Protein AF-A0ABD3STA7-F1 (afdb_monomer)

Secondary structure (DSSP, 8-state):
---------------SSTTSTT-SSHHHHHHHH-TTSHHHHHHTTSSS-TT------TTHHHHHHHTS-HHHHHHHHHHHHHHHHHHHHHHHHHHHHHHHHHHHHHHHT-HHHHHHHHHHHHHHHHHHHHHHHHHHHHHHHHHHHTTSTTHHHHHHHHHHHHHHHHHHHHHHHHHHHHHHHHHHHTT-HHHHHHHHHHHHHHHHHHHHHHHHHHHHH-HHHHHHS-HHHHHHH-HHHHH-HHHHHHHHHHHHHHHHHHHHHHHHHHHHHHH------HHHHHHHHHHHHTT-TT---HHHHHHHHHTT--SGGGGTT--HHHHTTTS-HHHHHHHHHHHHHHHHHHHHHH--

Mean predicted aligned error: 12.95 Å

Structure (mmCIF, N/CA/C/O backbone):
data_AF-A0ABD3STA7-F1
#
_entry.id   AF-A0ABD3STA7-F1
#
loop_
_atom_site.group_PDB
_atom_site.id
_atom_site.type_symbol
_atom_site.label_atom_id
_atom_site.label_alt_id
_atom_site.label_comp_id
_atom_site.label_asym_id
_atom_site.label_entity_id
_atom_site.label_seq_id
_atom_site.pdbx_PDB_ins_code
_atom_site.Cartn_x
_atom_site.Cartn_y
_atom_site.Cartn_z
_atom_site.occupancy
_atom_site.B_iso_or_equiv
_atom_site.auth_seq_id
_atom_site.auth_comp_id
_atom_site.auth_asym_id
_atom_site.auth_atom_id
_atom_site.pdbx_PDB_model_num
ATOM 1 N N . MET A 1 1 ? 12.337 10.110 84.941 1.00 44.19 1 MET A N 1
ATOM 2 C CA . MET A 1 1 ? 12.292 10.470 83.507 1.00 44.19 1 MET A CA 1
ATOM 3 C C . MET A 1 1 ? 10.833 10.481 83.072 1.00 44.19 1 MET A C 1
ATOM 5 O O . MET A 1 1 ? 10.141 9.534 83.431 1.00 44.19 1 MET A O 1
ATOM 9 N N . PRO A 1 2 ? 10.337 11.558 82.440 1.00 45.75 2 PRO A N 1
ATOM 10 C CA . PRO A 1 2 ? 8.908 11.799 82.289 1.00 45.75 2 PRO A CA 1
ATOM 11 C C . PRO A 1 2 ? 8.342 11.297 80.955 1.00 45.75 2 PRO A C 1
ATOM 13 O O . PRO A 1 2 ? 9.050 11.161 79.959 1.00 45.75 2 PRO A O 1
ATOM 16 N N . ALA A 1 3 ? 7.035 11.041 80.985 1.00 48.19 3 ALA A N 1
ATOM 17 C CA . ALA A 1 3 ? 6.189 10.603 79.887 1.00 48.19 3 ALA A CA 1
ATOM 18 C C . ALA A 1 3 ? 6.112 11.621 78.738 1.00 48.19 3 ALA A C 1
ATOM 20 O O . ALA A 1 3 ? 6.031 12.827 78.970 1.00 48.19 3 ALA A O 1
ATOM 21 N N . THR A 1 4 ? 6.027 11.123 77.503 1.00 49.38 4 THR A N 1
ATOM 22 C CA . THR A 1 4 ? 5.550 11.896 76.351 1.00 49.38 4 THR A CA 1
ATOM 23 C C . THR A 1 4 ? 4.489 11.120 75.578 1.00 49.38 4 THR A C 1
ATOM 25 O O . THR A 1 4 ? 4.701 10.044 75.030 1.00 49.38 4 THR A O 1
ATOM 28 N N . SER A 1 5 ? 3.311 11.727 75.605 1.00 46.78 5 SER A N 1
ATOM 29 C CA . SER A 1 5 ? 2.143 11.524 74.763 1.00 46.78 5 SER A CA 1
ATOM 30 C C . SER A 1 5 ? 2.442 11.896 73.305 1.00 46.78 5 SER A C 1
ATOM 32 O O . SER A 1 5 ? 3.135 12.882 73.072 1.00 46.78 5 SER A O 1
ATOM 34 N N . THR A 1 6 ? 1.887 11.169 72.327 1.00 39.91 6 THR A N 1
ATOM 35 C CA . THR A 1 6 ? 0.899 11.678 71.343 1.00 39.91 6 THR A CA 1
ATOM 36 C C . THR A 1 6 ? 0.886 10.917 70.004 1.00 39.91 6 THR A C 1
ATOM 38 O O . THR A 1 6 ? 1.912 10.668 69.385 1.00 39.91 6 THR A O 1
ATOM 41 N N . ARG A 1 7 ? -0.355 10.738 69.519 1.00 36.78 7 ARG A N 1
ATOM 42 C CA . ARG A 1 7 ? -0.842 10.846 68.125 1.00 36.78 7 ARG A CA 1
ATOM 43 C C . ARG A 1 7 ? -0.779 9.648 67.165 1.00 36.78 7 ARG A C 1
ATOM 45 O O . ARG A 1 7 ? 0.154 9.457 66.397 1.00 36.78 7 ARG A O 1
ATOM 52 N N . ASN A 1 8 ? -1.960 9.029 67.063 1.00 44.41 8 ASN A N 1
ATOM 53 C CA . ASN A 1 8 ? -2.632 8.663 65.812 1.00 44.41 8 ASN A CA 1
ATOM 54 C C . ASN A 1 8 ? -2.387 9.669 64.671 1.00 44.41 8 ASN A C 1
ATOM 56 O O . ASN A 1 8 ? -2.711 10.851 64.819 1.00 44.41 8 ASN A O 1
ATOM 60 N N . VAL A 1 9 ? -1.960 9.172 63.505 1.00 45.47 9 VAL A N 1
ATOM 61 C CA . VAL A 1 9 ? -2.162 9.833 62.206 1.00 45.47 9 VAL A CA 1
ATOM 62 C C . VAL A 1 9 ? -2.623 8.809 61.166 1.00 45.47 9 VAL A C 1
ATOM 64 O O . VAL A 1 9 ? -1.884 7.931 60.739 1.00 45.47 9 VAL A O 1
ATOM 67 N N . HIS A 1 10 ? -3.892 8.978 60.803 1.00 38.34 10 HIS A N 1
ATOM 68 C CA . HIS A 1 10 ? -4.556 8.726 59.528 1.00 38.34 10 HIS A CA 1
ATOM 69 C C . HIS A 1 10 ? -3.823 7.992 58.392 1.00 38.34 10 HIS A C 1
ATOM 71 O O . HIS A 1 10 ? -2.895 8.511 57.774 1.00 38.34 10 HIS A O 1
ATOM 77 N N . HIS A 1 11 ? -4.456 6.883 57.988 1.00 48.72 11 HIS A N 1
ATOM 78 C CA . HIS A 1 11 ? -4.884 6.574 56.617 1.00 48.72 11 HIS A CA 1
ATOM 79 C C . HIS A 1 11 ? -4.496 7.609 55.548 1.00 48.72 11 HIS A C 1
ATOM 81 O O . HIS A 1 11 ? -5.155 8.641 55.404 1.00 48.72 11 HIS A O 1
ATOM 87 N N . LYS A 1 12 ? -3.526 7.264 54.698 1.00 43.84 12 LYS A N 1
ATOM 88 C CA . LYS A 1 12 ? -3.412 7.825 53.350 1.00 43.84 12 LYS A CA 1
ATOM 89 C C . LYS A 1 12 ? -2.939 6.766 52.359 1.00 43.84 12 LYS A C 1
ATOM 91 O O . LYS A 1 12 ? -1.993 6.036 52.616 1.00 43.84 12 LYS A O 1
ATOM 96 N N . ASN A 1 13 ? -3.584 6.812 51.196 1.00 41.59 13 ASN A N 1
ATOM 97 C CA . ASN A 1 13 ? -3.149 6.292 49.900 1.00 41.59 13 ASN A CA 1
ATOM 98 C C . ASN A 1 13 ? -3.335 4.798 49.609 1.00 41.59 13 ASN A C 1
ATOM 100 O O . ASN A 1 13 ? -2.384 4.039 49.498 1.00 41.59 13 ASN A O 1
ATOM 104 N N . CYS A 1 14 ? -4.577 4.443 49.276 1.00 38.72 14 CYS A N 1
ATOM 105 C CA . CYS A 1 14 ? -4.885 3.429 48.263 1.00 38.72 14 CYS A CA 1
ATOM 106 C C . CYS A 1 14 ? -5.915 4.015 47.276 1.00 38.72 14 CYS A C 1
ATOM 108 O O . CYS A 1 14 ? -7.092 3.681 47.295 1.00 38.72 14 CYS A O 1
ATOM 110 N N . ARG A 1 15 ? -5.486 4.977 46.450 1.00 41.12 15 ARG A N 1
ATOM 111 C CA . ARG A 1 15 ? -6.209 5.428 45.245 1.00 41.12 15 ARG A CA 1
ATOM 112 C C . ARG A 1 15 ? -5.189 5.568 44.126 1.00 41.12 15 ARG A C 1
ATOM 114 O O . ARG A 1 15 ? -4.662 6.652 43.902 1.00 41.12 15 ARG A O 1
ATOM 121 N N . GLY A 1 16 ? -4.853 4.460 43.478 1.00 41.97 16 GLY A N 1
ATOM 122 C CA . GLY A 1 16 ? -3.823 4.475 42.439 1.00 41.97 16 GLY A CA 1
ATOM 123 C C . GLY A 1 16 ? -3.860 3.335 41.433 1.00 41.97 16 GLY A C 1
ATOM 124 O O . GLY A 1 16 ? -2.920 3.237 40.658 1.00 41.97 16 GLY A O 1
ATOM 125 N N . VAL A 1 17 ? -4.892 2.480 41.419 1.00 41.94 17 VAL A N 1
ATOM 126 C CA . VAL A 1 17 ? -4.868 1.275 40.564 1.00 41.94 17 VAL A CA 1
ATOM 127 C C . VAL A 1 17 ? -6.073 1.152 39.614 1.00 41.94 17 VAL A C 1
ATOM 129 O O . VAL A 1 17 ? -5.946 0.542 38.557 1.00 41.94 17 VAL A O 1
ATOM 132 N N . ASP A 1 18 ? -7.187 1.854 39.849 1.00 39.25 18 ASP A N 1
ATOM 133 C CA . ASP A 1 18 ? -8.417 1.606 39.066 1.00 39.25 18 ASP A CA 1
ATOM 134 C C . ASP A 1 18 ? -8.600 2.457 37.794 1.00 39.25 18 ASP A C 1
ATOM 136 O O . ASP A 1 18 ? -9.604 2.324 37.099 1.00 39.25 18 ASP A O 1
ATOM 140 N N . ARG A 1 19 ? -7.638 3.315 37.419 1.00 40.09 19 ARG A N 1
ATOM 141 C CA . ARG A 1 19 ? -7.759 4.173 36.214 1.00 40.09 19 ARG A CA 1
ATOM 142 C C . ARG A 1 19 ? -7.202 3.584 34.915 1.00 40.09 19 ARG A C 1
ATOM 144 O O . ARG A 1 19 ? -7.248 4.256 33.892 1.00 40.09 19 ARG A O 1
ATOM 151 N N . VAL A 1 20 ? -6.697 2.352 34.911 1.00 38.91 20 VAL A N 1
ATOM 152 C CA . VAL A 1 20 ? -5.968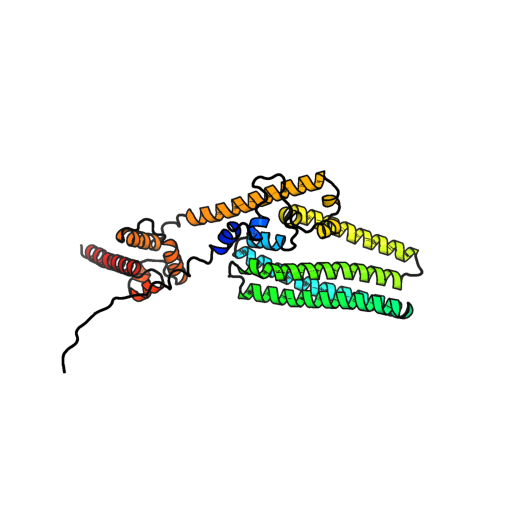 1.826 33.736 1.00 38.91 20 VAL A CA 1
ATOM 153 C C . VAL A 1 20 ? -6.860 1.028 32.767 1.00 38.91 20 VAL A C 1
ATOM 155 O O . VAL A 1 20 ? -6.500 0.847 31.609 1.00 38.91 20 VAL A O 1
ATOM 158 N N . LYS A 1 21 ? -8.069 0.604 33.162 1.00 37.75 21 LYS A N 1
ATOM 159 C CA . LYS A 1 21 ? -8.891 -0.336 32.361 1.00 37.75 21 LYS A CA 1
ATOM 160 C C . LYS A 1 21 ? -10.010 0.283 31.501 1.00 37.75 21 LYS A C 1
ATOM 162 O O . LYS A 1 21 ? -10.839 -0.461 30.977 1.00 37.75 21 LYS A O 1
ATOM 167 N N . PHE A 1 22 ? -10.042 1.607 31.331 1.00 38.62 22 PHE A N 1
ATOM 168 C CA . PHE A 1 22 ? -10.955 2.308 30.400 1.00 38.62 22 PHE A CA 1
ATOM 169 C C . PHE A 1 22 ? -10.245 2.885 29.155 1.00 38.62 22 PHE A C 1
ATOM 171 O O . PHE A 1 22 ? -10.875 3.527 28.325 1.00 38.62 22 PHE A O 1
ATOM 178 N N . CYS A 1 23 ? -8.942 2.629 29.000 1.00 41.50 23 CYS A N 1
ATOM 179 C CA . CYS A 1 23 ? -8.069 3.369 28.080 1.00 41.50 23 CYS A CA 1
ATOM 180 C C . CYS A 1 23 ? -7.827 2.705 26.709 1.00 41.50 23 CYS A C 1
ATOM 182 O O . CYS A 1 23 ? -6.986 3.172 25.952 1.00 41.50 23 CYS A O 1
ATOM 184 N N . LEU A 1 24 ? -8.472 1.576 26.390 1.00 42.53 24 LEU A N 1
ATOM 185 C CA . LEU A 1 24 ? -8.081 0.773 25.216 1.00 42.53 24 LEU A CA 1
ATOM 186 C C . LEU A 1 24 ? -8.866 1.088 23.935 1.00 42.53 24 LEU A C 1
ATOM 188 O O . LEU A 1 24 ? -8.273 1.028 22.868 1.00 42.53 24 LEU A O 1
ATOM 192 N N . GLN A 1 25 ? -10.130 1.512 24.042 1.00 46.12 25 GLN A N 1
ATOM 193 C CA . GLN A 1 25 ? -10.926 2.031 22.911 1.00 46.12 25 GLN A CA 1
ATOM 194 C C . GLN A 1 25 ? -10.927 3.550 22.807 1.00 46.12 25 GLN A C 1
ATOM 196 O O . GLN A 1 25 ? -11.280 4.111 21.767 1.00 46.12 25 GLN A O 1
ATOM 201 N N . SER A 1 26 ? -10.487 4.225 23.870 1.00 53.62 26 SER A N 1
ATOM 202 C CA . SER A 1 26 ? -10.330 5.669 23.850 1.00 53.62 26 SER A CA 1
ATOM 203 C C . SER A 1 26 ? -9.201 6.091 22.912 1.00 53.62 26 SER A C 1
ATOM 205 O O . SER A 1 26 ? -9.276 7.183 22.374 1.00 53.62 26 SER A O 1
ATOM 207 N N . THR A 1 27 ? -8.222 5.237 22.583 1.00 64.00 27 THR A N 1
ATOM 208 C CA . THR A 1 27 ? -7.040 5.679 21.825 1.00 64.00 27 THR A CA 1
ATOM 209 C C . THR A 1 27 ? -7.358 6.163 20.415 1.00 64.00 27 THR A C 1
ATOM 211 O O . THR A 1 27 ? -6.761 7.140 19.978 1.00 64.00 27 THR A O 1
ATOM 214 N N . THR A 1 28 ? -8.281 5.534 19.677 1.00 66.56 28 THR A N 1
ATOM 215 C CA . THR A 1 28 ? -8.570 5.953 18.291 1.00 66.56 28 THR A CA 1
ATOM 216 C C . THR A 1 28 ? -9.366 7.255 18.270 1.00 66.56 28 THR A C 1
ATOM 218 O O . THR A 1 28 ? -9.010 8.168 17.528 1.00 66.56 28 THR A O 1
ATOM 221 N N . LEU A 1 29 ? -10.379 7.391 19.130 1.00 67.31 29 LEU A N 1
ATOM 222 C CA . LEU A 1 29 ? -11.127 8.641 19.282 1.00 67.31 29 LEU A CA 1
ATOM 223 C C . LEU A 1 29 ? -10.287 9.758 19.897 1.00 67.31 29 LEU A C 1
ATOM 225 O O . LEU A 1 29 ? -10.362 10.879 19.422 1.00 67.31 29 LEU A O 1
ATOM 229 N N . GLU A 1 30 ? -9.454 9.475 20.896 1.00 74.19 30 GLU A N 1
ATOM 230 C CA . GLU A 1 30 ? -8.503 10.436 21.465 1.00 74.19 30 GLU A CA 1
ATOM 231 C C . GLU A 1 30 ? -7.490 10.885 20.411 1.00 74.19 30 GLU A C 1
ATOM 233 O O . GLU A 1 30 ? -7.151 12.065 20.335 1.00 74.19 30 GLU A O 1
ATOM 238 N N . LYS A 1 31 ? -7.036 9.969 19.545 1.00 76.12 31 LYS A N 1
ATOM 239 C CA . LYS A 1 31 ? -6.187 10.298 18.392 1.00 76.12 31 LYS A CA 1
ATOM 240 C C . LYS A 1 31 ? -6.934 11.154 17.369 1.00 76.12 31 LYS A C 1
ATOM 242 O O . LYS A 1 31 ? -6.337 12.086 16.845 1.00 76.12 31 LYS A O 1
ATOM 247 N N . ILE A 1 32 ? -8.216 10.892 17.104 1.00 76.88 32 ILE A N 1
ATOM 248 C CA . ILE A 1 32 ? -9.051 11.734 16.227 1.00 76.88 32 ILE A CA 1
ATOM 249 C C . ILE A 1 32 ? -9.306 13.111 16.867 1.00 76.88 32 ILE A C 1
ATOM 251 O O . ILE A 1 32 ? -9.246 14.125 16.177 1.00 76.88 32 ILE A O 1
ATOM 255 N N . ALA A 1 33 ? -9.537 13.164 18.178 1.00 76.19 33 ALA A N 1
ATOM 256 C CA . ALA A 1 33 ? -9.787 14.386 18.936 1.00 76.19 33 ALA A CA 1
ATOM 257 C C . ALA A 1 33 ? -8.522 15.239 19.104 1.00 76.19 33 ALA A C 1
ATOM 259 O O . ALA A 1 33 ? -8.610 16.455 19.259 1.00 76.19 33 ALA A O 1
ATOM 260 N N . ASN A 1 34 ? -7.336 14.627 19.060 1.00 78.75 34 ASN A N 1
ATOM 261 C CA . ASN A 1 34 ? -6.075 15.347 19.109 1.00 78.75 34 ASN A CA 1
ATOM 262 C C . ASN A 1 34 ? -5.763 15.970 17.734 1.00 78.75 34 ASN A C 1
ATOM 264 O O . ASN A 1 34 ? -5.371 15.244 16.816 1.00 78.75 34 ASN A O 1
ATOM 268 N N . PRO A 1 35 ? -5.816 17.306 17.573 1.00 74.56 35 PRO A N 1
ATOM 269 C CA . PRO A 1 35 ? -5.620 17.976 16.281 1.00 74.56 35 PRO A CA 1
ATOM 270 C C . PRO A 1 35 ? -4.193 17.841 15.727 1.00 74.56 35 PRO A C 1
ATOM 272 O O . PRO A 1 35 ? -3.935 18.188 14.578 1.00 74.56 35 PRO A O 1
ATOM 275 N N . LYS A 1 36 ? -3.243 17.356 16.538 1.00 77.31 36 LYS A N 1
ATOM 276 C CA . LYS A 1 36 ? -1.855 17.114 16.124 1.00 77.31 36 LYS A CA 1
ATOM 277 C C . LYS A 1 36 ? -1.611 15.684 15.638 1.00 77.31 36 LYS A C 1
ATOM 279 O O . LYS A 1 36 ? -0.508 15.389 15.183 1.00 77.31 36 LYS A O 1
ATOM 284 N N . CYS A 1 37 ? -2.586 14.785 15.768 1.00 82.31 37 CYS A N 1
ATOM 285 C CA . CYS A 1 37 ? -2.429 13.399 15.349 1.00 82.31 37 CYS A CA 1
ATOM 286 C C . CYS A 1 37 ? -2.526 13.258 13.825 1.00 82.31 37 CYS A C 1
ATOM 288 O O . CYS A 1 37 ? -3.356 13.880 13.173 1.00 82.31 37 CYS A O 1
ATOM 290 N N . ASP A 1 38 ? -1.734 12.358 13.249 1.00 78.00 38 ASP A N 1
ATOM 291 C CA . ASP A 1 38 ? -1.787 12.045 11.817 1.00 78.00 38 ASP A CA 1
ATOM 292 C C . ASP A 1 38 ? -3.183 11.593 11.364 1.00 78.00 38 ASP A C 1
ATOM 294 O O . ASP A 1 38 ? -3.585 11.879 10.239 1.00 78.00 38 ASP A O 1
ATOM 298 N N . LEU A 1 39 ? -3.925 10.915 12.246 1.00 81.38 39 LEU A N 1
ATOM 299 C CA . LEU A 1 39 ? -5.266 10.411 11.962 1.00 81.38 39 LEU A CA 1
ATOM 300 C C . LEU A 1 39 ? -6.310 11.534 11.902 1.00 81.38 39 LEU A C 1
ATOM 302 O O . LEU A 1 39 ? -7.179 11.514 11.034 1.00 81.38 39 LEU A O 1
ATOM 306 N N . SER A 1 40 ? -6.207 12.529 12.785 1.00 80.19 40 SER A N 1
ATOM 307 C CA . SER A 1 40 ? -7.086 13.699 12.749 1.00 80.19 40 SER A CA 1
ATOM 308 C C . SER A 1 40 ? -6.756 14.574 11.543 1.00 80.19 40 SER A C 1
ATOM 310 O O . SER A 1 40 ? -7.657 14.926 10.794 1.00 80.19 40 SER A O 1
ATOM 312 N N . LEU A 1 41 ? -5.474 14.817 11.254 1.00 79.88 41 LEU A N 1
ATOM 313 C CA . LEU A 1 41 ? -5.036 15.537 10.051 1.00 79.88 41 LEU A CA 1
ATOM 314 C C . LEU A 1 41 ? -5.465 14.848 8.745 1.00 79.88 41 LEU A C 1
ATOM 316 O O . LEU A 1 41 ? -5.680 15.522 7.741 1.00 79.88 41 LEU A O 1
ATOM 320 N N . TYR A 1 42 ? -5.581 13.519 8.753 1.00 81.38 42 TYR A N 1
ATOM 321 C CA . TYR A 1 42 ? -6.093 12.743 7.624 1.00 81.38 42 TYR A CA 1
ATOM 322 C C . TYR A 1 42 ? -7.607 12.923 7.414 1.00 81.38 42 TYR A C 1
ATOM 324 O O . TYR A 1 42 ? -8.069 12.924 6.279 1.00 81.38 42 TYR A O 1
ATOM 332 N N . LEU A 1 43 ? -8.383 13.097 8.490 1.00 77.12 43 LEU A N 1
ATOM 333 C CA . LEU A 1 43 ? -9.843 13.266 8.435 1.00 77.12 43 LEU A CA 1
ATOM 334 C C . LEU A 1 43 ? -10.296 14.733 8.366 1.00 77.12 43 LEU A C 1
ATOM 336 O O . LEU A 1 43 ? -11.406 15.025 7.918 1.00 77.12 43 LEU A O 1
ATOM 340 N N . LEU A 1 44 ? -9.471 15.678 8.813 1.00 69.94 44 LEU A N 1
ATOM 341 C CA . LEU A 1 44 ? -9.769 17.110 8.827 1.00 69.94 44 LEU A CA 1
ATOM 342 C C . LEU A 1 44 ? -9.575 17.722 7.431 1.00 69.94 44 LEU A C 1
ATOM 344 O O . LEU A 1 44 ? -8.649 18.490 7.184 1.00 69.94 44 LEU A O 1
ATOM 348 N N . LEU A 1 45 ? -10.490 17.385 6.520 1.00 61.97 45 LEU A N 1
ATOM 349 C CA . LEU A 1 45 ? -10.671 18.079 5.241 1.00 61.97 45 LEU A CA 1
ATOM 350 C C . LEU A 1 45 ? -11.930 18.957 5.193 1.00 61.97 45 LEU A C 1
ATOM 352 O O . LEU A 1 45 ? -11.985 19.855 4.357 1.00 61.97 45 LEU A O 1
ATOM 356 N N . SER A 1 46 ? -12.926 18.727 6.062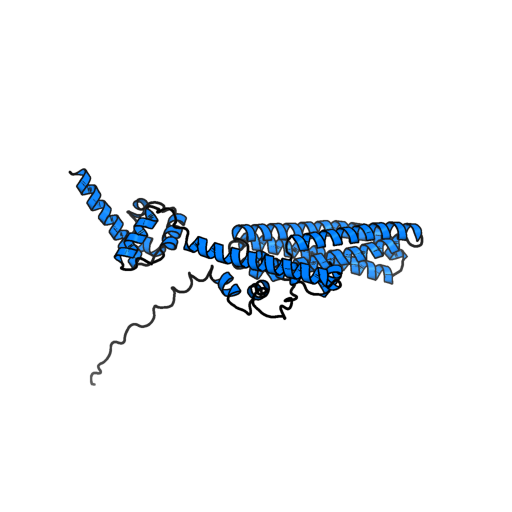 1.00 49.16 46 SER A N 1
ATOM 357 C CA . SER A 1 46 ? -14.257 19.350 5.919 1.00 49.16 46 SER A CA 1
ATOM 358 C C . SER A 1 46 ? -14.564 20.545 6.828 1.00 49.16 46 SER A C 1
ATOM 360 O O . SER A 1 46 ? -15.616 21.159 6.677 1.00 49.16 46 SER A O 1
ATOM 362 N N . GLU A 1 47 ? -13.650 20.988 7.697 1.00 50.97 47 GLU A N 1
ATOM 363 C CA . GLU A 1 47 ? -13.940 22.120 8.591 1.00 50.97 47 GLU A CA 1
ATOM 364 C C . GLU A 1 47 ? -13.179 23.393 8.201 1.00 50.97 47 GLU A C 1
ATOM 366 O O . GLU A 1 47 ? -12.056 23.653 8.621 1.00 50.97 47 GLU A O 1
ATOM 371 N N . ARG A 1 48 ? -13.853 24.199 7.369 1.00 45.25 48 ARG A N 1
ATOM 372 C CA . ARG A 1 48 ? -13.710 25.661 7.244 1.00 45.25 48 ARG A CA 1
ATOM 373 C C . ARG A 1 48 ? -12.275 26.210 7.167 1.00 45.25 48 ARG A C 1
ATOM 375 O O . ARG A 1 48 ? -11.795 26.845 8.097 1.00 45.25 48 ARG A O 1
ATOM 382 N N . SER A 1 49 ? -11.642 26.127 5.999 1.00 41.75 49 SER A N 1
ATOM 383 C CA . SER A 1 49 ? -10.847 27.245 5.453 1.00 41.75 49 SER A CA 1
ATOM 384 C C . SER A 1 49 ? -10.411 26.959 4.016 1.00 41.75 49 SER A C 1
ATOM 386 O O . SER A 1 49 ? -10.184 25.814 3.623 1.00 41.75 49 SER A O 1
ATOM 388 N N . ALA A 1 50 ? -10.230 28.023 3.234 1.00 43.47 50 ALA A N 1
ATOM 389 C CA . ALA A 1 50 ? -9.707 28.029 1.867 1.00 43.47 50 ALA A CA 1
ATOM 390 C C . ALA A 1 50 ? -8.264 27.472 1.720 1.00 43.47 50 ALA A C 1
ATOM 392 O O . ALA A 1 50 ? -7.625 27.667 0.690 1.00 43.47 50 ALA A O 1
ATOM 393 N N . MET A 1 51 ? -7.737 26.767 2.729 1.00 42.38 51 MET A N 1
ATOM 394 C CA . MET A 1 51 ? -6.354 26.306 2.802 1.00 42.38 51 MET A CA 1
ATOM 395 C C . MET A 1 51 ? -6.224 24.867 3.341 1.00 42.38 51 MET A C 1
ATOM 397 O O . MET A 1 51 ? -5.342 24.570 4.140 1.00 42.38 51 MET A O 1
ATOM 401 N N . CYS A 1 52 ? -7.067 23.935 2.886 1.00 53.91 52 CYS A N 1
ATOM 402 C CA . CYS A 1 52 ? -6.877 22.504 3.167 1.00 53.91 52 CYS A CA 1
ATOM 403 C C . CYS A 1 52 ? -5.651 21.962 2.411 1.00 53.91 52 CYS A C 1
ATOM 405 O O . CYS A 1 52 ? -5.762 21.421 1.307 1.00 53.91 52 CYS A O 1
ATOM 407 N N . LYS A 1 53 ? -4.459 22.149 2.983 1.00 61.78 53 LYS A N 1
ATOM 408 C CA . LYS A 1 53 ? -3.207 21.630 2.429 1.00 61.78 53 LYS A CA 1
ATOM 409 C C . LYS A 1 53 ? -3.162 20.115 2.608 1.00 61.78 53 LYS A C 1
ATOM 411 O O . LYS A 1 53 ? -3.396 19.598 3.695 1.00 61.78 53 LYS A O 1
ATOM 416 N N . SER A 1 54 ? -2.826 19.407 1.532 1.00 69.75 54 SER A N 1
ATOM 417 C CA . SER A 1 54 ? -2.460 17.994 1.615 1.00 69.75 54 SER A CA 1
ATOM 418 C C . SER A 1 54 ? -1.353 17.819 2.658 1.00 69.75 54 SER A C 1
ATOM 420 O O . SER A 1 54 ? -0.338 18.511 2.615 1.00 69.75 54 SER A O 1
ATOM 422 N N . VAL A 1 55 ? -1.565 16.887 3.589 1.00 75.75 55 VAL A N 1
ATOM 423 C CA . VAL A 1 55 ? -0.582 16.487 4.613 1.00 75.75 55 VAL A CA 1
ATOM 424 C C . VAL A 1 55 ? 0.734 16.002 3.978 1.00 75.75 55 VAL A C 1
ATOM 426 O O . VAL A 1 55 ? 1.784 16.090 4.610 1.00 75.75 55 VAL A O 1
ATOM 429 N N . GLY A 1 56 ? 0.702 15.522 2.727 1.00 74.12 56 GLY A N 1
ATOM 430 C CA . GLY A 1 56 ? 1.894 15.152 1.961 1.00 74.12 56 GLY A CA 1
ATOM 431 C C . GLY A 1 56 ? 2.645 13.947 2.527 1.00 74.12 56 GLY A C 1
ATOM 432 O O . GLY A 1 56 ? 3.858 13.847 2.356 1.00 74.12 56 GLY A O 1
ATOM 433 N N . ARG A 1 57 ? 1.951 13.046 3.231 1.00 77.06 57 ARG A N 1
ATOM 434 C CA . ARG A 1 57 ? 2.558 11.889 3.903 1.00 77.06 57 ARG A CA 1
ATOM 435 C C . ARG A 1 57 ? 2.246 10.598 3.160 1.00 77.06 57 ARG A C 1
ATOM 437 O O . ARG A 1 57 ? 1.202 10.440 2.543 1.00 77.06 57 ARG A O 1
ATOM 444 N N . LEU A 1 58 ? 3.164 9.642 3.254 1.00 70.12 58 LEU A N 1
ATOM 445 C CA . LEU A 1 58 ? 3.010 8.317 2.644 1.00 70.12 58 LEU A CA 1
ATOM 446 C C . LEU A 1 58 ? 2.155 7.362 3.501 1.00 70.12 58 LEU A C 1
ATOM 448 O O . LEU A 1 58 ? 1.770 6.300 3.028 1.00 70.12 58 LEU A O 1
ATOM 452 N N . ASN A 1 59 ? 1.817 7.748 4.737 1.00 78.69 59 ASN A N 1
ATOM 453 C CA . ASN A 1 59 ? 1.154 6.873 5.726 1.00 78.69 59 ASN A CA 1
ATOM 454 C C . ASN A 1 59 ? -0.368 6.909 5.645 1.00 78.69 59 ASN A C 1
ATOM 456 O O . ASN A 1 59 ? -1.055 6.322 6.478 1.00 78.69 59 ASN A O 1
ATOM 460 N N . CYS A 1 60 ? -0.901 7.626 4.666 1.00 78.62 60 CYS A N 1
ATOM 461 C CA . CYS A 1 60 ? -2.319 7.926 4.566 1.00 78.62 60 CYS A CA 1
ATOM 462 C C . CYS A 1 60 ? -3.161 6.674 4.289 1.00 78.62 60 CYS A C 1
ATOM 464 O O . CYS A 1 60 ? -4.225 6.519 4.878 1.00 78.62 60 CYS A O 1
ATOM 466 N N . SER A 1 61 ? -2.638 5.721 3.512 1.00 75.88 61 SER A N 1
ATOM 467 C CA . SER A 1 61 ? -3.278 4.413 3.308 1.00 75.88 61 SER A CA 1
ATOM 468 C C . SER A 1 61 ? -3.392 3.604 4.607 1.00 75.88 61 SER A C 1
ATOM 470 O O . SER A 1 61 ? -4.412 2.969 4.860 1.00 75.88 61 SER A O 1
ATOM 472 N N . ALA A 1 62 ? -2.383 3.675 5.478 1.00 81.06 62 ALA A N 1
ATOM 473 C CA . ALA A 1 62 ? -2.426 3.034 6.790 1.00 81.06 62 ALA A CA 1
ATOM 474 C C . ALA A 1 62 ? -3.357 3.768 7.776 1.00 81.06 62 ALA A C 1
ATOM 476 O O . ALA A 1 62 ? -3.935 3.133 8.654 1.00 81.06 62 ALA A O 1
ATOM 477 N N . CYS A 1 63 ? -3.550 5.083 7.614 1.00 81.50 63 CYS A N 1
ATOM 478 C CA . CYS A 1 63 ? -4.538 5.844 8.386 1.00 81.50 63 CYS A CA 1
ATOM 479 C C . CYS A 1 63 ? -5.970 5.441 8.010 1.00 81.50 63 CYS A C 1
ATOM 481 O O . CYS A 1 63 ? -6.784 5.233 8.903 1.00 81.50 63 CYS A O 1
ATOM 483 N N . ALA A 1 64 ? -6.257 5.244 6.718 1.00 81.81 64 ALA A N 1
ATOM 484 C CA . ALA A 1 64 ? -7.538 4.696 6.269 1.00 81.81 64 ALA A CA 1
ATOM 485 C C . ALA A 1 64 ? -7.795 3.307 6.870 1.00 81.81 64 ALA A C 1
ATOM 487 O O . ALA A 1 64 ? -8.875 3.040 7.393 1.00 81.81 64 ALA A O 1
ATOM 488 N N . LEU A 1 65 ? -6.771 2.446 6.867 1.00 83.94 65 LEU A N 1
ATOM 489 C CA . LEU A 1 65 ? -6.869 1.114 7.453 1.00 83.94 65 LEU A CA 1
ATOM 490 C C . LEU A 1 65 ? -7.131 1.164 8.962 1.00 83.94 65 LEU A C 1
ATOM 492 O O . LEU A 1 65 ? -7.909 0.366 9.470 1.00 83.94 65 LEU A O 1
ATOM 496 N N . ALA A 1 66 ? -6.541 2.122 9.680 1.00 84.12 66 ALA A N 1
ATOM 497 C CA . ALA A 1 66 ? -6.762 2.291 11.115 1.00 84.12 66 ALA A CA 1
ATOM 498 C C . ALA A 1 66 ? -8.225 2.623 11.485 1.00 84.12 66 ALA A C 1
ATOM 500 O O . ALA A 1 66 ? -8.609 2.388 12.627 1.00 84.12 66 ALA A O 1
ATOM 501 N N . LEU A 1 67 ? -9.037 3.117 10.540 1.00 83.12 67 LEU A N 1
ATOM 502 C CA . LEU A 1 67 ? -10.457 3.453 10.740 1.00 83.12 67 LEU A CA 1
ATOM 503 C C . LEU A 1 67 ? -11.413 2.267 10.497 1.00 83.12 67 LEU A C 1
ATOM 505 O O . LEU A 1 67 ? -12.624 2.362 10.731 1.00 83.12 67 LEU A O 1
ATOM 509 N N . GLU A 1 68 ? -10.902 1.133 10.021 1.00 84.06 68 GLU A N 1
ATOM 510 C CA . GLU A 1 68 ? -11.705 -0.071 9.798 1.00 84.06 68 GLU A CA 1
ATOM 511 C C . GLU A 1 68 ? -12.011 -0.821 11.113 1.00 84.06 68 GLU A C 1
ATOM 513 O O . GLU A 1 68 ? -11.357 -0.582 12.130 1.00 84.06 68 GLU A O 1
ATOM 518 N N . PRO A 1 69 ? -13.019 -1.717 11.144 1.00 80.62 69 PRO A N 1
ATOM 519 C CA . PRO A 1 69 ? -13.271 -2.587 12.298 1.00 80.62 69 PRO A CA 1
ATOM 520 C C . PRO A 1 69 ? -12.019 -3.370 12.691 1.00 80.62 69 PRO A C 1
ATOM 522 O O . PRO A 1 69 ? -11.196 -3.676 11.828 1.00 80.62 69 PRO A O 1
ATOM 525 N N . VAL A 1 70 ? -11.860 -3.687 13.978 1.00 78.25 70 VAL A N 1
ATOM 526 C CA . VAL A 1 70 ? -10.679 -4.412 14.494 1.00 78.25 70 VAL A CA 1
ATOM 527 C C . VAL A 1 70 ? -10.496 -5.745 13.758 1.00 78.25 70 VAL A C 1
ATOM 529 O O . VAL A 1 70 ? -9.380 -6.106 13.384 1.00 78.25 70 VAL A O 1
ATOM 532 N N . GLU A 1 71 ? -11.604 -6.426 13.481 1.00 77.88 71 GLU A N 1
ATOM 533 C CA . GLU A 1 71 ? -11.663 -7.739 12.844 1.00 77.88 71 GLU A CA 1
ATOM 534 C C . GLU A 1 71 ? -11.109 -7.664 11.415 1.00 77.88 71 GLU A C 1
ATOM 536 O O . GLU A 1 71 ? -10.175 -8.383 11.058 1.00 77.88 71 GLU A O 1
ATOM 541 N N . LEU A 1 72 ? -11.603 -6.700 10.631 1.00 84.44 72 LEU A N 1
ATOM 542 C CA . LEU A 1 72 ? -11.164 -6.476 9.250 1.00 84.44 72 LEU A CA 1
ATOM 543 C C . LEU A 1 72 ? -9.748 -5.898 9.172 1.00 84.44 72 LEU A C 1
ATOM 545 O O . LEU A 1 72 ? -9.032 -6.122 8.198 1.00 84.44 72 LEU A O 1
ATOM 549 N N . ARG A 1 73 ? -9.333 -5.127 10.180 1.00 85.81 73 ARG A N 1
ATOM 550 C CA . ARG A 1 73 ? -8.005 -4.510 10.247 1.00 85.81 73 ARG A CA 1
ATOM 551 C C . ARG A 1 73 ? -6.904 -5.556 10.247 1.00 85.81 73 ARG A C 1
ATOM 553 O O . ARG A 1 73 ? -5.980 -5.465 9.440 1.00 85.81 73 ARG A O 1
ATOM 560 N N . ARG A 1 74 ? -7.009 -6.541 11.140 1.00 84.75 74 ARG A N 1
ATOM 561 C CA . ARG A 1 74 ? -6.025 -7.621 11.263 1.00 84.75 74 ARG A CA 1
ATOM 562 C C . ARG A 1 74 ? -5.914 -8.403 9.961 1.00 84.75 74 ARG A C 1
ATOM 564 O O . ARG A 1 74 ? -4.812 -8.557 9.446 1.00 84.75 74 ARG A O 1
ATOM 571 N N . GLU A 1 75 ? -7.047 -8.843 9.426 1.00 89.38 75 GLU A N 1
ATOM 572 C CA . GLU A 1 75 ? -7.104 -9.633 8.198 1.00 89.38 75 GLU A CA 1
ATOM 573 C C . GLU A 1 75 ? -6.464 -8.890 7.019 1.00 89.38 75 GLU A C 1
ATOM 575 O O . GLU A 1 75 ? -5.575 -9.419 6.357 1.00 89.38 75 GLU A O 1
ATOM 580 N N . LYS A 1 76 ? -6.809 -7.611 6.828 1.00 90.25 76 LYS A N 1
ATOM 581 C CA . LYS A 1 76 ? -6.219 -6.780 5.773 1.00 90.25 76 LYS A CA 1
ATOM 582 C C . LYS A 1 76 ? -4.708 -6.584 5.937 1.00 90.25 76 LYS A C 1
ATOM 584 O O . LYS A 1 76 ? -4.004 -6.565 4.932 1.00 90.25 76 LYS A O 1
ATOM 589 N N . VAL A 1 77 ? -4.187 -6.428 7.161 1.00 89.88 77 VAL A N 1
ATOM 590 C CA . VAL A 1 77 ? -2.727 -6.326 7.378 1.00 89.88 77 VAL A CA 1
ATOM 591 C C . VAL A 1 77 ? -2.030 -7.648 7.063 1.00 89.88 77 VAL A C 1
ATOM 593 O O . VAL A 1 77 ? -0.975 -7.624 6.434 1.00 89.88 77 VAL A O 1
ATOM 596 N N . ILE A 1 78 ? -2.615 -8.779 7.463 1.00 91.94 78 ILE A N 1
ATOM 597 C CA . ILE A 1 78 ? -2.089 -10.118 7.161 1.00 91.94 78 ILE A CA 1
ATOM 598 C C . ILE A 1 78 ? -2.045 -10.332 5.646 1.00 91.94 78 ILE A C 1
ATOM 600 O O . ILE A 1 78 ? -0.970 -10.591 5.112 1.00 91.94 78 ILE A O 1
ATOM 604 N N . MET A 1 79 ? -3.163 -10.112 4.947 1.00 93.25 79 MET A N 1
ATOM 605 C CA . MET A 1 79 ? -3.242 -10.239 3.487 1.00 93.25 79 MET A CA 1
ATOM 606 C C . MET A 1 79 ? -2.253 -9.315 2.773 1.00 93.25 79 MET A C 1
ATOM 608 O O . MET A 1 79 ? -1.628 -9.697 1.786 1.00 93.25 79 MET A O 1
ATOM 612 N N . LEU A 1 80 ? -2.084 -8.085 3.266 1.00 91.31 80 LEU A N 1
ATOM 613 C CA . LEU A 1 80 ? -1.133 -7.143 2.685 1.00 91.31 80 LEU A CA 1
ATOM 614 C C . LEU A 1 80 ? 0.316 -7.604 2.887 1.00 91.31 80 LEU A C 1
ATOM 616 O O . LEU A 1 80 ? 1.129 -7.489 1.974 1.00 91.31 80 LEU A O 1
ATOM 620 N N . ALA A 1 81 ? 0.638 -8.128 4.069 1.00 92.50 81 ALA A N 1
ATOM 621 C CA . ALA A 1 81 ? 1.953 -8.679 4.357 1.00 92.50 81 ALA A CA 1
ATOM 622 C C . ALA A 1 81 ? 2.244 -9.918 3.491 1.00 92.50 81 ALA A C 1
ATOM 624 O O . ALA A 1 81 ? 3.325 -10.021 2.919 1.00 92.50 81 ALA A O 1
ATOM 625 N N . GLU A 1 82 ? 1.266 -10.807 3.313 1.00 93.81 82 GLU A N 1
ATOM 626 C CA . GLU A 1 82 ? 1.362 -11.950 2.395 1.00 93.81 82 GLU A CA 1
ATOM 627 C C . GLU A 1 82 ? 1.603 -11.495 0.960 1.00 93.81 82 GLU A C 1
ATOM 629 O O . GLU A 1 82 ? 2.528 -11.979 0.306 1.00 93.81 82 GLU A O 1
ATOM 634 N N . ALA A 1 83 ? 0.829 -10.513 0.491 1.00 92.75 83 ALA A N 1
ATOM 635 C CA . ALA A 1 83 ? 1.001 -9.945 -0.835 1.00 92.75 83 ALA A CA 1
ATOM 636 C C . ALA A 1 83 ? 2.423 -9.402 -1.019 1.00 92.75 83 ALA A C 1
ATOM 638 O O . ALA A 1 83 ? 3.080 -9.764 -1.991 1.00 92.75 83 ALA A O 1
ATOM 639 N N . TYR A 1 84 ? 2.941 -8.593 -0.088 1.00 93.06 84 TYR A N 1
ATOM 640 C CA . TYR A 1 84 ? 4.309 -8.078 -0.190 1.00 93.06 84 TYR A CA 1
ATOM 641 C C . TYR A 1 84 ? 5.369 -9.184 -0.209 1.00 93.06 84 TYR A C 1
ATOM 643 O O . TYR A 1 84 ? 6.330 -9.077 -0.970 1.00 93.06 84 TYR A O 1
ATOM 651 N N . THR A 1 85 ? 5.203 -10.249 0.580 1.00 92.00 85 THR A N 1
ATOM 652 C CA . THR A 1 85 ? 6.121 -11.396 0.571 1.00 92.00 85 THR A CA 1
ATOM 653 C C . THR A 1 85 ? 6.098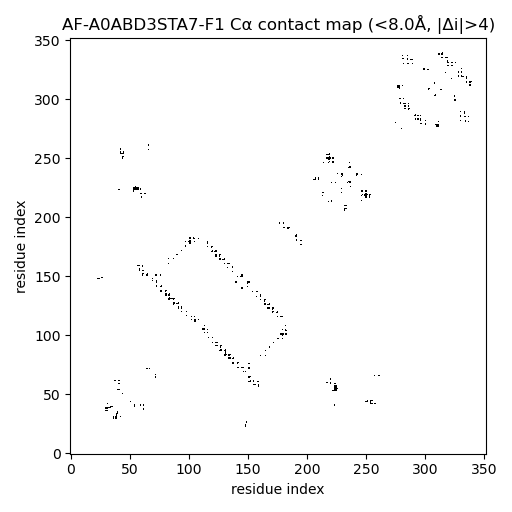 -12.117 -0.775 1.00 92.00 85 THR A C 1
ATOM 655 O O . THR A 1 85 ? 7.157 -12.374 -1.351 1.00 92.00 85 THR A O 1
ATOM 658 N N . ILE A 1 86 ? 4.904 -12.393 -1.313 1.00 90.81 86 ILE A N 1
ATOM 659 C CA . ILE A 1 86 ? 4.731 -13.021 -2.631 1.00 90.81 86 ILE A CA 1
ATOM 660 C C . ILE A 1 86 ? 5.337 -12.134 -3.720 1.00 90.81 86 ILE A C 1
ATOM 662 O O . ILE A 1 86 ? 6.069 -12.629 -4.576 1.00 90.81 86 ILE A O 1
ATOM 666 N N . PHE A 1 87 ? 5.091 -10.823 -3.668 1.00 88.44 87 PHE A N 1
ATOM 667 C CA . PHE A 1 87 ? 5.679 -9.870 -4.602 1.00 88.44 87 PHE A CA 1
ATOM 668 C C . PHE A 1 87 ? 7.204 -9.864 -4.514 1.00 88.44 87 PHE A C 1
ATOM 670 O O . PHE A 1 87 ? 7.853 -10.006 -5.545 1.00 88.44 87 PHE A O 1
ATOM 677 N N . GLY A 1 88 ? 7.783 -9.769 -3.315 1.00 88.19 88 GLY A N 1
ATOM 678 C CA . GLY A 1 88 ? 9.235 -9.816 -3.131 1.00 88.19 88 GLY A CA 1
ATOM 679 C C . GLY A 1 88 ? 9.857 -11.095 -3.701 1.00 88.19 88 GLY A C 1
ATOM 680 O O . GLY A 1 88 ? 10.873 -11.031 -4.391 1.00 88.19 88 GLY A O 1
ATOM 681 N N . ALA A 1 89 ? 9.218 -12.251 -3.491 1.00 87.38 89 ALA A N 1
ATOM 682 C CA . ALA A 1 89 ? 9.680 -13.531 -4.026 1.00 87.38 89 ALA A CA 1
ATOM 683 C C . ALA A 1 89 ? 9.556 -13.622 -5.559 1.00 87.38 89 ALA A C 1
ATOM 685 O O . ALA A 1 89 ? 10.499 -14.028 -6.239 1.00 87.38 89 ALA A O 1
ATOM 686 N N . LEU A 1 90 ? 8.416 -13.215 -6.123 1.00 87.19 90 LEU A N 1
ATOM 687 C CA . LEU A 1 90 ? 8.167 -13.278 -7.565 1.00 87.19 90 LEU A CA 1
ATOM 688 C C . LEU A 1 90 ? 9.075 -12.316 -8.336 1.00 87.19 90 LEU A C 1
ATOM 690 O O . LEU A 1 90 ? 9.651 -12.681 -9.362 1.00 87.19 90 LEU A O 1
ATOM 694 N N . PHE A 1 91 ? 9.258 -11.101 -7.818 1.00 87.62 91 PHE A N 1
ATOM 695 C CA . PHE A 1 91 ? 10.179 -10.140 -8.411 1.00 87.62 91 PHE A CA 1
ATOM 696 C C . PHE A 1 91 ? 11.631 -10.594 -8.298 1.00 87.62 91 PHE A C 1
ATOM 698 O O . PHE A 1 91 ? 12.406 -10.302 -9.201 1.00 87.62 91 PHE A O 1
ATOM 705 N N . LEU A 1 92 ? 12.011 -11.346 -7.261 1.00 89.88 92 LEU A N 1
ATOM 706 C CA . LEU A 1 92 ? 13.354 -11.919 -7.178 1.00 89.88 92 LEU A CA 1
ATOM 707 C C . LEU A 1 92 ? 13.630 -12.886 -8.339 1.00 89.88 92 LEU A C 1
ATOM 709 O O . LEU A 1 92 ? 14.693 -12.802 -8.953 1.00 89.88 92 LEU A O 1
ATOM 713 N N . ALA A 1 93 ? 12.662 -13.740 -8.690 1.00 88.31 93 ALA A N 1
ATOM 714 C CA . ALA A 1 93 ? 12.775 -14.634 -9.844 1.00 88.31 93 ALA A CA 1
ATOM 715 C C . ALA A 1 93 ? 12.889 -13.855 -11.168 1.00 88.31 93 ALA A C 1
ATOM 717 O O . ALA A 1 93 ? 13.739 -14.167 -12.002 1.00 88.31 93 ALA A O 1
ATOM 718 N N . GLY A 1 94 ? 12.084 -12.800 -11.340 1.00 87.44 94 GLY A N 1
ATOM 719 C CA . GLY A 1 94 ? 12.173 -11.917 -12.508 1.00 87.44 94 GLY A CA 1
ATOM 720 C C . GLY A 1 94 ? 13.528 -11.210 -12.617 1.00 87.44 94 GLY A C 1
ATOM 721 O O . GLY A 1 94 ? 14.138 -11.189 -13.683 1.00 87.44 94 GLY A O 1
ATOM 722 N N . THR A 1 95 ? 14.043 -10.689 -11.504 1.00 90.69 95 THR A N 1
ATOM 723 C CA . THR A 1 95 ? 15.363 -10.047 -11.436 1.00 90.69 95 THR A CA 1
ATOM 724 C C . THR A 1 95 ? 16.491 -11.016 -11.758 1.00 90.69 95 THR A C 1
ATOM 726 O O . THR A 1 95 ? 17.438 -10.637 -12.443 1.00 90.69 95 THR A O 1
ATOM 729 N N . TRP A 1 96 ? 16.387 -12.267 -11.305 1.00 91.19 96 TRP A N 1
ATOM 730 C CA . TRP A 1 96 ? 17.352 -13.306 -11.646 1.00 91.19 96 TRP A CA 1
ATOM 731 C C . TRP A 1 96 ? 17.368 -13.595 -13.149 1.00 91.19 96 TRP A C 1
ATOM 733 O O . TRP A 1 96 ? 18.433 -13.622 -13.761 1.00 91.19 96 TRP A O 1
ATOM 743 N N . LEU A 1 97 ? 16.190 -13.726 -13.767 1.00 90.56 97 LEU A N 1
ATOM 744 C CA . LEU A 1 97 ? 16.078 -13.924 -15.212 1.00 90.56 97 LEU A CA 1
ATOM 745 C C . LEU A 1 97 ? 16.676 -12.745 -15.996 1.00 90.56 97 LEU A C 1
ATOM 747 O O . LEU A 1 97 ? 17.405 -12.958 -16.961 1.00 90.56 97 LEU A O 1
ATOM 751 N N . LEU A 1 98 ? 16.426 -11.509 -15.553 1.00 89.06 98 LEU A N 1
ATOM 752 C CA . LEU A 1 98 ? 17.038 -10.314 -16.143 1.00 89.06 98 LEU A CA 1
ATOM 753 C C . LEU A 1 98 ? 18.560 -10.308 -15.997 1.00 89.06 98 LEU A C 1
ATOM 755 O O . LEU A 1 98 ? 19.255 -9.931 -16.938 1.00 89.06 98 LEU A O 1
ATOM 759 N N . TYR A 1 99 ? 19.078 -10.719 -14.839 1.00 92.56 99 TYR A N 1
ATOM 760 C CA . TYR A 1 99 ? 20.513 -10.813 -14.598 1.00 92.56 99 TYR A CA 1
ATOM 761 C C . TYR A 1 99 ? 21.176 -11.820 -15.535 1.00 92.56 99 TYR A C 1
ATOM 763 O O . TYR A 1 99 ? 22.119 -11.453 -16.230 1.00 92.56 99 TYR A O 1
ATOM 771 N N . GLU A 1 100 ? 20.663 -13.050 -15.602 1.00 93.25 100 GLU A N 1
ATOM 772 C CA . GLU A 1 100 ? 21.204 -14.099 -16.475 1.00 93.25 100 GLU A CA 1
ATOM 773 C C . GLU A 1 100 ? 21.137 -13.700 -17.951 1.00 93.25 100 GLU A C 1
ATOM 775 O O . GLU A 1 100 ? 22.090 -13.903 -18.702 1.00 93.25 100 GLU A O 1
ATOM 780 N N . TRP A 1 101 ? 20.047 -13.051 -18.360 1.00 91.00 101 TRP A N 1
ATOM 781 C CA . TRP A 1 101 ? 19.893 -12.580 -19.730 1.00 91.00 101 TRP A CA 1
ATOM 782 C C . TRP A 1 101 ? 20.805 -11.387 -20.072 1.00 91.00 101 TRP A C 1
ATOM 784 O O . TRP A 1 101 ? 21.335 -11.300 -21.177 1.00 91.00 101 TRP A O 1
ATOM 794 N N . GLY A 1 102 ? 21.011 -10.449 -19.144 1.00 87.75 102 GLY A N 1
ATOM 795 C CA . GLY A 1 102 ? 21.815 -9.244 -19.377 1.00 87.75 102 GLY A CA 1
ATOM 796 C C . GLY A 1 102 ? 23.321 -9.429 -19.170 1.00 87.75 102 GLY A C 1
ATOM 797 O O . GLY A 1 102 ? 24.122 -8.750 -19.815 1.00 87.75 102 GLY A O 1
ATOM 798 N N . LYS A 1 103 ? 23.732 -10.344 -18.286 1.00 90.38 103 LYS A N 1
ATOM 799 C CA . LYS A 1 103 ? 25.121 -10.485 -17.822 1.00 90.38 103 LYS A CA 1
ATOM 800 C C . LYS A 1 103 ? 26.139 -10.754 -18.939 1.00 90.38 103 LYS A C 1
ATOM 802 O O . LYS A 1 103 ? 27.152 -10.052 -18.932 1.00 90.38 103 LYS A O 1
ATOM 807 N N . PRO A 1 104 ? 25.937 -11.700 -19.882 1.00 90.56 104 PRO A N 1
ATOM 808 C CA . PRO A 1 104 ? 26.947 -11.995 -20.902 1.00 90.56 104 PRO A CA 1
ATOM 809 C C . PRO A 1 104 ? 27.298 -10.756 -21.731 1.00 90.56 104 PRO A C 1
ATOM 811 O O . PRO A 1 104 ? 28.466 -10.416 -21.897 1.00 90.56 104 PRO A O 1
ATOM 814 N N . ARG A 1 105 ? 26.272 -10.004 -22.148 1.00 85.44 105 ARG A N 1
ATOM 815 C CA . ARG A 1 105 ? 26.433 -8.774 -22.932 1.00 85.44 105 ARG A CA 1
ATOM 816 C C . ARG A 1 105 ? 26.946 -7.599 -22.117 1.00 85.44 105 ARG A C 1
ATOM 818 O O . ARG A 1 105 ? 27.672 -6.766 -22.645 1.00 85.44 105 ARG A O 1
ATOM 825 N N . ALA A 1 106 ? 26.615 -7.530 -20.830 1.00 83.38 106 ALA A N 1
ATOM 826 C CA . ALA A 1 106 ? 27.169 -6.513 -19.944 1.00 83.38 106 ALA A CA 1
ATOM 827 C C . ALA A 1 106 ? 28.699 -6.634 -19.827 1.00 83.38 106 ALA A C 1
ATOM 829 O O . ALA A 1 106 ? 29.380 -5.614 -19.782 1.00 83.38 106 ALA A O 1
ATOM 830 N N . ILE A 1 107 ? 29.232 -7.864 -19.811 1.00 86.88 107 ILE A N 1
ATOM 831 C CA . ILE A 1 107 ? 30.680 -8.133 -19.795 1.00 86.88 107 ILE A CA 1
ATOM 832 C C . ILE A 1 107 ? 31.322 -7.698 -21.123 1.00 86.88 107 ILE A C 1
ATOM 834 O O . ILE A 1 107 ? 32.353 -7.029 -21.111 1.00 86.88 107 ILE A O 1
ATOM 838 N N . GLU A 1 108 ? 30.691 -8.020 -22.256 1.00 87.12 108 GLU A N 1
ATOM 839 C CA . GLU A 1 108 ? 31.152 -7.611 -23.595 1.00 87.12 108 GLU A CA 1
ATOM 840 C C . GLU A 1 108 ? 31.106 -6.087 -23.803 1.00 87.12 108 GLU A C 1
ATOM 842 O O . GLU A 1 108 ? 31.991 -5.519 -24.438 1.00 87.12 108 GLU A O 1
ATOM 847 N N . GLY A 1 109 ? 30.103 -5.411 -23.233 1.00 81.56 109 GLY A N 1
ATOM 848 C CA . GLY A 1 109 ? 29.903 -3.960 -23.322 1.00 81.56 109 GLY A CA 1
ATOM 849 C C . GLY A 1 109 ? 30.921 -3.116 -22.544 1.00 81.56 109 GLY A C 1
ATOM 850 O O . GLY A 1 109 ? 30.850 -1.887 -22.576 1.00 81.56 109 GLY A O 1
ATOM 851 N N . GLY A 1 110 ? 31.868 -3.751 -21.850 1.00 88.88 110 GLY A N 1
ATOM 852 C CA . GLY A 1 110 ? 32.944 -3.095 -21.117 1.00 88.88 110 GLY A CA 1
ATOM 853 C C . GLY A 1 110 ? 32.666 -2.913 -19.625 1.00 88.88 110 GLY A C 1
ATOM 854 O O . GLY A 1 110 ? 31.538 -2.985 -19.132 1.00 88.88 110 GLY A O 1
ATOM 855 N N . GLU A 1 111 ? 33.738 -2.644 -18.880 1.00 88.81 111 GLU A N 1
ATOM 856 C CA . GLU A 1 111 ? 33.740 -2.666 -17.414 1.00 88.81 111 GLU A CA 1
ATOM 857 C C . GLU A 1 111 ? 32.723 -1.698 -16.783 1.00 88.81 111 GLU A C 1
ATOM 859 O O . GLU A 1 111 ? 32.079 -2.027 -15.785 1.00 88.81 111 GLU A O 1
ATOM 864 N N . VAL A 1 112 ? 32.538 -0.513 -17.373 1.00 87.25 112 VAL A N 1
ATOM 865 C CA . VAL A 1 112 ? 31.613 0.509 -16.857 1.00 87.25 112 VAL A CA 1
ATOM 866 C C . VAL A 1 112 ? 30.162 0.026 -16.924 1.00 87.25 112 VAL A C 1
ATOM 868 O O . VAL A 1 112 ? 29.440 0.125 -15.931 1.00 87.25 112 VAL A O 1
ATOM 871 N N . PHE A 1 113 ? 29.739 -0.541 -18.056 1.00 84.62 113 PHE A N 1
ATOM 872 C CA . PHE A 1 113 ? 28.375 -1.046 -18.225 1.00 84.62 113 PHE A CA 1
ATOM 873 C C . PHE A 1 113 ? 28.104 -2.245 -17.322 1.00 84.62 113 PHE A C 1
ATOM 875 O O . PHE A 1 113 ? 27.067 -2.281 -16.657 1.00 84.62 113 PHE A O 1
ATOM 882 N N . TYR A 1 114 ? 29.058 -3.173 -17.221 1.00 89.19 114 TYR A N 1
ATOM 883 C CA . TYR A 1 114 ? 28.964 -4.293 -16.290 1.00 89.19 114 TYR A CA 1
ATOM 884 C C . TYR A 1 114 ? 28.789 -3.832 -14.837 1.00 89.19 114 TYR A C 1
ATOM 886 O O . TYR A 1 114 ? 27.930 -4.358 -14.125 1.00 89.19 114 TYR A O 1
ATOM 894 N N . ARG A 1 115 ? 29.557 -2.823 -14.398 1.00 88.19 115 ARG A N 1
ATOM 895 C CA . ARG A 1 115 ? 29.454 -2.257 -13.043 1.00 88.19 115 ARG A CA 1
ATOM 896 C C . ARG A 1 115 ? 28.086 -1.632 -12.788 1.00 88.19 115 ARG A C 1
ATOM 898 O O . ARG A 1 115 ? 27.482 -1.920 -11.757 1.00 88.19 115 ARG A O 1
ATOM 905 N N . VAL A 1 116 ? 27.578 -0.821 -13.720 1.00 90.12 116 VAL A N 1
ATOM 906 C CA . VAL A 1 116 ? 26.258 -0.180 -13.585 1.00 90.12 116 VAL A CA 1
ATOM 907 C C . VAL A 1 116 ? 25.142 -1.226 -13.563 1.00 90.12 116 VAL A C 1
ATOM 909 O O . VAL A 1 116 ? 24.305 -1.200 -12.663 1.00 90.12 116 VAL A O 1
ATOM 912 N N . PHE A 1 117 ? 25.152 -2.179 -14.498 1.00 89.19 117 PHE A N 1
ATOM 913 C CA . PHE A 1 117 ? 24.155 -3.249 -14.557 1.00 89.19 117 PHE A CA 1
ATOM 914 C C . PHE A 1 117 ? 24.160 -4.095 -13.278 1.00 89.19 117 PHE A C 1
ATOM 916 O O . PHE A 1 117 ? 23.118 -4.284 -12.652 1.00 89.19 117 PHE A O 1
ATOM 923 N N . SER A 1 118 ? 25.341 -4.529 -12.832 1.00 89.50 118 SER A N 1
ATOM 924 C CA . SER A 1 118 ? 25.491 -5.322 -11.609 1.00 89.50 118 SER A CA 1
ATOM 925 C C . SER A 1 118 ? 25.032 -4.558 -10.367 1.00 89.50 118 SER A C 1
ATOM 927 O O . SER A 1 118 ? 24.383 -5.143 -9.501 1.00 89.50 118 SER A O 1
ATOM 929 N N . ALA A 1 119 ? 25.313 -3.253 -10.282 1.00 90.44 119 ALA A N 1
ATOM 930 C CA . ALA A 1 119 ? 24.848 -2.412 -9.182 1.00 90.44 119 ALA A CA 1
ATOM 931 C C . ALA A 1 119 ? 23.316 -2.302 -9.158 1.00 90.44 119 ALA A C 1
ATOM 933 O O . ALA A 1 119 ? 22.711 -2.502 -8.106 1.00 90.44 119 ALA A O 1
ATOM 934 N N . VAL A 1 120 ? 22.681 -2.053 -10.310 1.00 92.25 120 VAL A N 1
ATOM 935 C CA . VAL A 1 120 ? 21.213 -1.980 -10.418 1.00 92.25 120 VAL A CA 1
ATOM 936 C C . VAL A 1 120 ? 20.574 -3.303 -10.004 1.00 92.25 120 VAL A C 1
ATOM 938 O O . VAL A 1 120 ? 19.699 -3.305 -9.142 1.00 92.25 120 VAL A O 1
ATOM 941 N N . ILE A 1 121 ? 21.044 -4.431 -10.544 1.00 92.3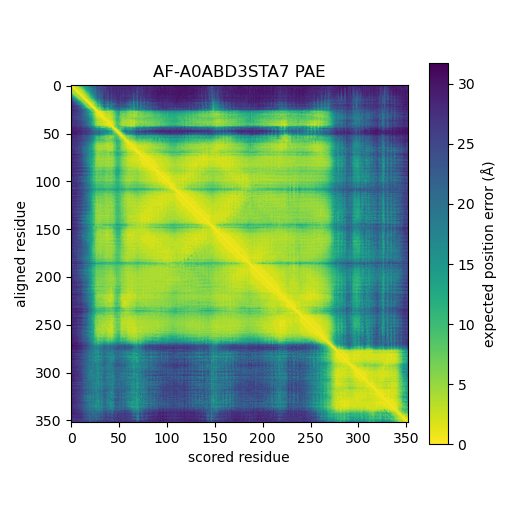1 121 ILE A N 1
ATOM 942 C CA . ILE A 1 121 ? 20.528 -5.758 -10.184 1.00 92.31 121 ILE A CA 1
ATOM 943 C C . ILE A 1 121 ? 20.716 -6.043 -8.689 1.00 92.31 121 ILE A C 1
ATOM 945 O O . ILE A 1 121 ? 19.787 -6.518 -8.037 1.00 92.31 121 ILE A O 1
ATOM 949 N N . SER A 1 122 ? 21.875 -5.701 -8.121 1.00 90.31 122 SER A N 1
ATOM 950 C CA . SER A 1 122 ? 22.142 -5.890 -6.689 1.00 90.31 122 SER A CA 1
ATOM 951 C C . SER A 1 122 ? 21.169 -5.090 -5.820 1.00 90.31 122 SER A C 1
ATOM 953 O O . SER A 1 122 ? 20.635 -5.624 -4.851 1.00 90.31 122 SER A O 1
ATOM 955 N N . VAL A 1 123 ? 20.880 -3.836 -6.187 1.00 90.56 123 VAL A N 1
ATOM 956 C CA . VAL A 1 123 ? 19.878 -3.011 -5.493 1.00 90.56 123 VAL A CA 1
ATOM 957 C C . VAL A 1 123 ? 18.500 -3.665 -5.556 1.00 90.56 123 VAL A C 1
ATOM 959 O O . VAL A 1 123 ? 17.843 -3.776 -4.524 1.00 90.56 123 VAL A O 1
ATOM 962 N N . VAL A 1 124 ? 18.082 -4.159 -6.726 1.00 92.38 124 VAL A N 1
ATOM 963 C CA . VAL A 1 124 ? 16.785 -4.837 -6.879 1.00 92.38 124 VAL A CA 1
ATOM 964 C C . VAL A 1 124 ? 16.706 -6.088 -5.999 1.00 92.38 124 VAL A C 1
ATOM 966 O O . VAL A 1 124 ? 15.711 -6.283 -5.303 1.00 92.38 124 VAL A O 1
ATOM 969 N N . ILE A 1 125 ? 17.747 -6.928 -5.998 1.00 91.00 125 ILE A N 1
ATOM 970 C CA . ILE A 1 125 ? 17.812 -8.137 -5.163 1.00 91.00 125 ILE A CA 1
ATOM 971 C C . ILE A 1 125 ? 17.705 -7.763 -3.681 1.00 91.00 125 ILE A C 1
ATOM 973 O O . ILE A 1 125 ? 16.883 -8.335 -2.968 1.00 91.00 125 ILE A O 1
ATOM 977 N N . CYS A 1 126 ? 18.472 -6.770 -3.223 1.00 90.88 126 CYS A N 1
ATOM 978 C CA . CYS A 1 126 ? 18.409 -6.288 -1.844 1.00 90.88 126 CYS A CA 1
ATOM 979 C C . CYS A 1 126 ? 17.013 -5.765 -1.482 1.00 90.88 126 CYS A C 1
ATOM 981 O O . CYS A 1 126 ? 16.495 -6.100 -0.418 1.00 90.88 126 CYS A O 1
ATOM 983 N N . CYS A 1 127 ? 16.375 -4.982 -2.358 1.00 91.94 127 CYS A N 1
ATOM 984 C CA . CYS A 1 127 ? 15.019 -4.489 -2.130 1.00 91.94 127 CYS A CA 1
ATOM 985 C C . CYS A 1 127 ? 13.998 -5.631 -2.037 1.00 91.94 127 CYS A C 1
ATOM 987 O O . CYS A 1 127 ? 13.172 -5.604 -1.128 1.00 91.94 127 CYS A O 1
ATOM 989 N N . ASN A 1 128 ? 14.087 -6.650 -2.899 1.00 91.44 128 ASN A N 1
ATOM 990 C CA . ASN A 1 128 ? 13.226 -7.836 -2.850 1.00 91.44 128 ASN A CA 1
ATOM 991 C C . ASN A 1 128 ? 13.412 -8.641 -1.560 1.00 91.44 128 ASN A C 1
ATOM 993 O O . ASN A 1 128 ? 12.430 -9.008 -0.915 1.00 91.44 128 ASN A O 1
ATOM 997 N N . LEU A 1 129 ? 14.665 -8.882 -1.160 1.00 89.44 129 LEU A N 1
ATOM 998 C CA . LEU A 1 129 ? 14.986 -9.605 0.072 1.00 89.44 129 LEU A CA 1
ATOM 999 C C . LEU A 1 129 ? 14.482 -8.855 1.305 1.00 89.44 129 LEU A C 1
ATOM 1001 O O . LEU A 1 129 ? 13.842 -9.454 2.169 1.00 89.44 129 LEU A O 1
ATOM 1005 N N . PHE A 1 130 ? 14.716 -7.542 1.377 1.00 90.50 130 PHE A N 1
ATOM 1006 C CA . PHE A 1 130 ? 14.192 -6.732 2.471 1.00 90.50 130 PHE A CA 1
ATOM 1007 C C . PHE A 1 130 ? 12.667 -6.675 2.450 1.00 90.50 130 PHE A C 1
ATOM 1009 O O . PHE A 1 130 ? 12.057 -6.803 3.509 1.00 90.50 130 PHE A O 1
ATOM 1016 N N . LEU A 1 131 ? 12.036 -6.534 1.282 1.00 92.31 131 LEU A N 1
ATOM 1017 C CA . LEU A 1 131 ? 10.580 -6.526 1.179 1.00 92.31 131 LEU A CA 1
ATOM 1018 C C . LEU A 1 131 ? 10.001 -7.831 1.727 1.00 92.31 131 LEU A C 1
ATOM 1020 O O . LEU A 1 131 ? 9.125 -7.775 2.584 1.00 92.31 131 LEU A O 1
ATOM 1024 N N . ALA A 1 132 ? 10.531 -8.985 1.317 1.00 90.88 132 ALA A N 1
ATOM 1025 C CA . ALA A 1 132 ? 10.094 -10.283 1.821 1.00 90.88 132 ALA A CA 1
ATOM 1026 C C . ALA A 1 132 ? 10.334 -10.426 3.335 1.00 90.88 132 ALA A C 1
ATOM 1028 O O . ALA A 1 132 ? 9.416 -10.779 4.072 1.00 90.88 132 ALA A O 1
ATOM 1029 N N . LEU A 1 133 ? 11.531 -10.086 3.825 1.00 91.00 133 LEU A N 1
ATOM 1030 C CA . LEU A 1 133 ? 11.879 -10.196 5.245 1.00 91.00 133 LEU A CA 1
ATOM 1031 C C . LEU A 1 133 ? 10.965 -9.342 6.135 1.00 91.00 133 LEU A C 1
ATOM 1033 O O . LEU A 1 133 ? 10.381 -9.841 7.097 1.00 91.00 133 LEU A O 1
ATOM 1037 N N . TRP A 1 134 ? 10.828 -8.053 5.819 1.00 92.50 134 TRP A N 1
ATOM 1038 C CA . TRP A 1 134 ? 10.029 -7.125 6.620 1.00 92.50 134 TRP A CA 1
ATOM 1039 C C . TRP A 1 134 ? 8.533 -7.413 6.527 1.00 92.50 134 TRP A C 1
ATOM 1041 O O . TRP A 1 134 ? 7.808 -7.182 7.495 1.00 92.50 134 TRP A O 1
ATOM 1051 N N . SER A 1 135 ? 8.081 -7.981 5.412 1.00 92.25 135 SER A N 1
ATOM 1052 C CA . SER A 1 135 ? 6.696 -8.423 5.250 1.00 92.25 135 SER A CA 1
ATOM 1053 C C . SER A 1 135 ? 6.405 -9.678 6.063 1.00 92.25 135 SER A C 1
ATOM 1055 O O . SER A 1 135 ? 5.390 -9.717 6.751 1.00 92.25 135 SER A O 1
ATOM 1057 N N . CYS A 1 136 ? 7.327 -10.643 6.121 1.00 91.88 136 CYS A N 1
ATOM 1058 C CA . CYS A 1 136 ? 7.231 -11.765 7.056 1.00 91.88 136 CYS A CA 1
ATOM 1059 C C . CYS A 1 136 ? 7.191 -11.288 8.516 1.00 91.88 136 CYS A C 1
ATOM 1061 O O . CYS A 1 136 ? 6.365 -11.762 9.291 1.00 91.88 136 CYS A O 1
ATOM 1063 N N . ILE A 1 137 ? 8.020 -10.308 8.899 1.00 91.69 137 ILE A N 1
ATOM 1064 C CA . ILE A 1 137 ? 7.979 -9.720 10.250 1.00 91.69 137 ILE A CA 1
ATOM 1065 C C . ILE A 1 137 ? 6.622 -9.055 10.512 1.00 91.69 137 ILE A C 1
ATOM 1067 O O . ILE A 1 137 ? 6.030 -9.268 11.572 1.00 91.69 137 ILE A O 1
ATOM 1071 N N . LEU A 1 138 ? 6.106 -8.272 9.559 1.00 92.00 138 LEU A N 1
ATOM 1072 C CA . LEU A 1 138 ? 4.794 -7.631 9.666 1.00 92.00 138 LEU A CA 1
ATOM 1073 C C . LEU A 1 138 ? 3.676 -8.672 9.813 1.00 92.00 138 LEU A C 1
ATOM 1075 O O . LEU A 1 138 ? 2.810 -8.503 10.667 1.00 92.00 138 LEU A O 1
ATOM 1079 N N . TRP A 1 139 ? 3.732 -9.754 9.036 1.00 94.19 139 TRP A N 1
ATOM 1080 C CA . TRP A 1 139 ? 2.797 -10.875 9.097 1.00 94.19 139 TRP A CA 1
ATOM 1081 C C . TRP A 1 139 ? 2.823 -11.558 10.469 1.00 94.19 139 TRP A C 1
ATOM 1083 O O . TRP A 1 139 ? 1.791 -11.627 11.133 1.00 94.19 139 TRP A O 1
ATOM 1093 N N . ILE A 1 140 ? 4.005 -11.957 10.960 1.00 91.31 140 ILE A N 1
ATOM 1094 C CA . ILE A 1 140 ? 4.172 -12.572 12.290 1.00 91.31 140 ILE A CA 1
ATOM 1095 C C . ILE A 1 140 ? 3.632 -11.634 13.377 1.00 91.31 140 ILE A C 1
ATOM 1097 O O . ILE A 1 140 ? 2.869 -12.045 14.251 1.00 91.31 140 ILE A O 1
ATOM 1101 N N . THR A 1 141 ? 3.978 -10.349 13.304 1.00 90.19 141 THR A N 1
ATOM 1102 C CA . THR A 1 141 ? 3.541 -9.349 14.288 1.00 90.19 141 THR A CA 1
ATOM 1103 C C . THR A 1 141 ? 2.023 -9.146 14.236 1.00 90.19 141 THR A C 1
ATOM 1105 O O . THR A 1 141 ? 1.396 -8.989 15.281 1.00 90.19 141 THR A O 1
ATOM 1108 N N . ALA A 1 142 ? 1.409 -9.210 13.051 1.00 89.12 142 ALA A N 1
ATOM 1109 C CA . ALA A 1 142 ? -0.041 -9.145 12.880 1.00 89.12 142 ALA A CA 1
ATOM 1110 C C . ALA A 1 142 ? -0.759 -10.396 13.411 1.00 89.12 142 ALA A C 1
ATOM 1112 O O . ALA A 1 142 ? -1.872 -10.293 13.927 1.00 89.12 142 ALA A O 1
ATOM 1113 N N . VAL A 1 143 ? -0.128 -11.570 13.347 1.00 89.12 143 VAL A N 1
ATOM 1114 C CA . VAL A 1 143 ? -0.654 -12.790 13.974 1.00 89.12 143 VAL A CA 1
ATOM 1115 C C . VAL A 1 143 ? -0.597 -12.684 15.500 1.00 89.12 143 VAL A C 1
ATOM 1117 O O . VAL A 1 143 ? -1.603 -12.954 16.151 1.00 89.12 143 VAL A O 1
ATOM 1120 N N . ILE A 1 144 ? 0.538 -12.248 16.061 1.00 88.44 144 ILE A N 1
ATOM 1121 C CA . ILE A 1 144 ? 0.768 -12.208 17.517 1.00 88.44 144 ILE A CA 1
ATOM 1122 C C . ILE A 1 144 ? 0.006 -11.059 18.192 1.00 88.44 144 ILE A C 1
ATOM 1124 O O . ILE A 1 144 ? -0.599 -11.243 19.245 1.00 88.44 144 ILE A O 1
ATOM 1128 N N . TYR A 1 145 ? 0.044 -9.859 17.609 1.00 87.81 145 TYR A N 1
ATOM 1129 C CA . TYR A 1 145 ? -0.450 -8.630 18.242 1.00 87.81 145 TYR A CA 1
ATOM 1130 C C . TYR A 1 145 ? -1.656 -8.009 17.532 1.00 87.81 145 TYR A C 1
ATOM 1132 O O . TYR A 1 145 ? -2.113 -6.943 17.945 1.00 87.81 145 TYR A O 1
ATOM 1140 N N . GLY A 1 146 ? -2.192 -8.649 16.488 1.00 80.31 146 GLY A N 1
ATOM 1141 C CA . GLY A 1 146 ? -3.271 -8.092 15.666 1.00 80.31 146 GLY A CA 1
ATOM 1142 C C . GLY A 1 146 ? -4.598 -7.873 16.391 1.00 80.31 146 GLY A C 1
ATOM 1143 O O . GLY A 1 146 ? -5.441 -7.145 15.882 1.00 80.31 146 GLY A O 1
ATOM 1144 N N . THR A 1 147 ? -4.781 -8.456 17.578 1.00 79.94 147 THR A N 1
ATOM 1145 C CA . THR A 1 147 ? -5.942 -8.201 18.446 1.00 79.94 147 THR A CA 1
ATOM 1146 C C . THR A 1 147 ? -5.871 -6.847 19.157 1.00 79.94 147 THR A C 1
ATOM 1148 O O . THR A 1 147 ? -6.881 -6.368 19.664 1.00 79.94 147 THR A O 1
ATOM 1151 N N . ARG A 1 148 ? -4.698 -6.193 19.198 1.00 81.62 148 ARG A N 1
ATOM 1152 C CA . ARG A 1 148 ? -4.543 -4.866 19.809 1.00 81.62 148 ARG A CA 1
ATOM 1153 C C . ARG A 1 148 ? -5.052 -3.781 18.864 1.00 81.62 148 ARG A C 1
ATOM 1155 O O . ARG A 1 148 ? -4.569 -3.659 17.742 1.00 81.62 148 ARG A O 1
ATOM 1162 N N . GLU A 1 149 ? -5.935 -2.912 19.350 1.00 72.62 149 GLU A N 1
ATOM 1163 C CA . GLU A 1 149 ? -6.538 -1.849 18.530 1.00 72.62 149 GLU A CA 1
ATOM 1164 C C . GLU A 1 149 ? -5.514 -0.852 17.960 1.00 72.62 149 GLU A C 1
ATOM 1166 O O . GLU A 1 149 ? -5.685 -0.336 16.854 1.00 72.62 149 GLU A O 1
ATOM 1171 N N . ASP A 1 150 ? -4.413 -0.620 18.676 1.00 81.00 150 ASP A N 1
ATOM 1172 C CA . ASP A 1 150 ? -3.343 0.283 18.246 1.00 81.00 150 ASP A CA 1
ATOM 1173 C C . ASP A 1 150 ? -2.345 -0.352 17.270 1.00 81.00 150 ASP A C 1
ATOM 1175 O O . ASP A 1 150 ? -1.490 0.358 16.731 1.00 81.00 150 ASP A O 1
ATOM 1179 N N . PHE A 1 151 ? -2.420 -1.668 17.035 1.00 85.38 151 PHE A N 1
ATOM 1180 C CA . PHE A 1 151 ? -1.423 -2.385 16.242 1.00 85.38 151 PHE A CA 1
ATOM 1181 C C . PHE A 1 151 ? -1.290 -1.798 14.837 1.00 85.38 151 PHE A C 1
ATOM 1183 O O . PHE A 1 151 ? -0.191 -1.413 14.449 1.00 85.38 151 PHE A O 1
ATOM 1190 N N . VAL A 1 152 ? -2.400 -1.646 14.109 1.00 84.50 152 VAL A N 1
ATOM 1191 C CA . VAL A 1 152 ? -2.391 -1.107 12.736 1.00 84.50 152 VAL A CA 1
ATOM 1192 C C . VAL A 1 152 ? -1.805 0.298 12.692 1.00 84.50 152 VAL A C 1
ATOM 1194 O O . VAL A 1 152 ? -0.987 0.615 11.828 1.00 84.50 152 VAL A O 1
ATOM 1197 N N . PHE A 1 153 ? -2.183 1.140 13.657 1.00 83.38 153 PHE A N 1
ATOM 1198 C CA . PHE A 1 153 ? -1.653 2.491 13.731 1.00 83.38 153 PHE A CA 1
ATOM 1199 C C . PHE A 1 153 ? -0.140 2.461 13.953 1.00 83.38 153 PHE A C 1
ATOM 1201 O O . PHE A 1 153 ? 0.580 3.165 13.258 1.00 83.38 153 PHE A O 1
ATOM 1208 N N . ASN A 1 154 ? 0.371 1.626 14.856 1.00 86.81 154 ASN A N 1
ATOM 1209 C CA . ASN A 1 154 ? 1.809 1.520 15.114 1.00 86.81 154 ASN A CA 1
ATOM 1210 C C . ASN A 1 154 ? 2.572 0.858 13.953 1.00 86.81 154 ASN A C 1
ATOM 1212 O O . ASN A 1 154 ? 3.681 1.278 13.625 1.00 86.81 154 ASN A O 1
ATOM 1216 N N . ALA A 1 155 ? 1.953 -0.104 13.267 1.00 88.19 155 ALA A N 1
ATOM 1217 C CA . ALA A 1 155 ? 2.508 -0.793 12.106 1.00 88.19 155 ALA A CA 1
ATOM 1218 C C . ALA A 1 155 ? 2.591 0.094 10.849 1.00 88.19 155 ALA A C 1
ATOM 1220 O O . ALA A 1 155 ? 3.288 -0.263 9.898 1.00 88.19 155 ALA A O 1
ATOM 1221 N N . ARG A 1 156 ? 1.943 1.271 10.839 1.00 88.19 156 ARG A N 1
ATOM 1222 C CA . ARG A 1 156 ? 1.888 2.170 9.671 1.00 88.19 156 ARG A CA 1
ATOM 1223 C C . ARG A 1 156 ? 3.255 2.503 9.079 1.00 88.19 156 ARG A C 1
ATOM 1225 O O . ARG A 1 156 ? 3.388 2.559 7.862 1.00 88.19 156 ARG A O 1
ATOM 1232 N N . HIS A 1 157 ? 4.268 2.701 9.921 1.00 87.81 157 HIS A N 1
ATOM 1233 C CA . HIS A 1 157 ? 5.621 3.031 9.471 1.00 87.81 157 HIS A CA 1
ATOM 1234 C C . HIS A 1 157 ? 6.306 1.841 8.797 1.00 87.81 157 HIS A C 1
ATOM 1236 O O . HIS A 1 157 ? 6.983 2.012 7.787 1.00 87.81 157 HIS A O 1
ATOM 1242 N N . LEU A 1 158 ? 6.073 0.628 9.302 1.00 89.50 158 LEU A N 1
ATOM 1243 C CA . LEU A 1 158 ? 6.585 -0.589 8.680 1.00 89.50 158 LEU A CA 1
ATOM 1244 C C . LEU A 1 158 ? 5.879 -0.865 7.344 1.00 89.50 158 LEU A C 1
ATOM 1246 O O . LEU A 1 158 ? 6.534 -1.154 6.347 1.00 89.50 158 LEU A O 1
ATOM 1250 N N . MET A 1 159 ? 4.556 -0.684 7.284 1.00 89.94 159 MET A N 1
ATOM 1251 C CA . MET A 1 159 ? 3.790 -0.779 6.034 1.00 89.94 159 MET A CA 1
ATOM 1252 C C . MET A 1 159 ? 4.225 0.274 5.004 1.00 89.94 159 MET A C 1
ATOM 1254 O O . MET A 1 159 ? 4.302 -0.017 3.812 1.00 89.94 159 MET A O 1
ATOM 1258 N N . GLN A 1 160 ? 4.514 1.501 5.447 1.00 88.25 160 GLN A N 1
ATOM 1259 C CA . GLN A 1 160 ? 5.066 2.561 4.601 1.00 88.25 160 GLN A CA 1
ATOM 1260 C C . GLN A 1 160 ? 6.425 2.152 4.032 1.00 88.25 160 GLN A C 1
ATOM 1262 O O . GLN A 1 160 ? 6.670 2.329 2.840 1.00 88.25 160 GLN A O 1
ATOM 1267 N N . PHE A 1 161 ? 7.297 1.604 4.875 1.00 89.62 161 PHE A N 1
ATOM 1268 C CA . PHE A 1 161 ? 8.609 1.137 4.459 1.00 89.62 161 PHE A CA 1
ATOM 1269 C C . PHE A 1 161 ? 8.507 0.011 3.420 1.00 89.62 161 PHE A C 1
ATOM 1271 O O . PHE A 1 161 ? 9.150 0.097 2.377 1.00 89.62 161 PHE A O 1
ATOM 1278 N N . CYS A 1 162 ? 7.621 -0.970 3.626 1.00 91.56 162 CYS A N 1
ATOM 1279 C CA . CYS A 1 162 ? 7.358 -2.033 2.646 1.00 91.56 162 CYS A CA 1
ATOM 1280 C C . CYS A 1 162 ? 6.839 -1.466 1.314 1.00 91.56 162 CYS A C 1
ATOM 1282 O O . CYS A 1 162 ? 7.345 -1.815 0.251 1.00 91.56 162 CYS A O 1
ATOM 1284 N N . ASN A 1 163 ? 5.903 -0.511 1.354 1.00 88.69 163 ASN A N 1
ATOM 1285 C CA . ASN A 1 163 ? 5.448 0.186 0.148 1.00 88.69 163 ASN A CA 1
ATOM 1286 C C . ASN A 1 163 ? 6.590 0.907 -0.579 1.00 88.69 163 ASN A C 1
ATOM 1288 O O . ASN A 1 163 ? 6.652 0.887 -1.806 1.00 88.69 163 ASN A O 1
ATOM 1292 N N . HIS A 1 164 ? 7.497 1.548 0.159 1.00 86.50 164 HIS A N 1
ATOM 1293 C CA . HIS A 1 164 ? 8.642 2.229 -0.435 1.00 86.50 164 HIS A CA 1
ATOM 1294 C C . HIS A 1 164 ? 9.607 1.240 -1.098 1.00 86.50 164 HIS A C 1
ATOM 1296 O O . HIS A 1 164 ? 10.024 1.469 -2.229 1.00 86.50 164 HIS A O 1
ATOM 1302 N N . LEU A 1 165 ? 9.897 0.110 -0.445 1.00 88.75 165 LEU A N 1
ATOM 1303 C CA . LEU A 1 165 ? 10.699 -0.968 -1.026 1.00 88.75 165 LEU A CA 1
ATOM 1304 C C . LEU A 1 165 ? 10.063 -1.544 -2.294 1.00 88.75 165 LEU A C 1
ATOM 1306 O O . LEU A 1 165 ? 10.767 -1.770 -3.276 1.00 88.75 165 LEU A O 1
ATOM 1310 N N . MET A 1 166 ? 8.742 -1.727 -2.309 1.00 89.19 166 MET A N 1
ATOM 1311 C CA . MET A 1 166 ? 8.010 -2.179 -3.493 1.00 89.19 166 MET A CA 1
ATOM 1312 C C . MET A 1 166 ? 8.147 -1.182 -4.654 1.00 89.19 166 MET A C 1
ATOM 1314 O O . MET A 1 166 ? 8.459 -1.577 -5.776 1.00 89.19 166 MET A O 1
ATOM 1318 N N . TRP A 1 167 ? 8.000 0.120 -4.386 1.00 86.81 167 TRP A N 1
ATOM 1319 C CA . TRP A 1 167 ? 8.213 1.166 -5.393 1.00 86.81 167 TRP A CA 1
ATOM 1320 C C . TRP A 1 167 ? 9.653 1.213 -5.904 1.00 86.81 167 TRP A C 1
ATOM 1322 O O . TRP A 1 167 ? 9.865 1.334 -7.111 1.00 86.81 167 TRP A O 1
ATOM 1332 N N . MET A 1 168 ? 10.641 1.111 -5.014 1.00 86.69 168 MET A N 1
ATOM 1333 C CA . MET A 1 168 ? 12.054 1.076 -5.399 1.00 86.69 168 MET A CA 1
ATOM 1334 C C . MET A 1 168 ? 12.350 -0.142 -6.276 1.00 86.69 168 MET A C 1
ATOM 1336 O O . MET A 1 168 ? 12.933 0.010 -7.344 1.00 86.69 168 MET A O 1
ATOM 1340 N N . THR A 1 169 ? 11.851 -1.318 -5.890 1.00 90.19 169 THR A N 1
ATOM 1341 C CA . THR A 1 169 ? 11.963 -2.556 -6.674 1.00 90.19 169 THR A CA 1
ATOM 1342 C C . THR A 1 169 ? 11.390 -2.370 -8.073 1.00 90.19 169 THR A C 1
ATOM 1344 O O . THR A 1 169 ? 12.087 -2.608 -9.055 1.00 90.19 169 THR A O 1
ATOM 1347 N N . TYR A 1 170 ? 10.148 -1.891 -8.176 1.00 88.12 170 TYR A N 1
ATOM 1348 C CA . TYR A 1 170 ? 9.478 -1.671 -9.456 1.00 88.12 170 TYR A CA 1
ATOM 1349 C C . TYR A 1 170 ? 10.287 -0.754 -10.386 1.00 88.12 170 TYR A C 1
ATOM 1351 O O . TYR A 1 170 ? 10.551 -1.111 -11.533 1.00 88.12 170 TYR A O 1
ATOM 1359 N N . ASN A 1 171 ? 10.747 0.398 -9.887 1.00 87.12 171 ASN A N 1
ATOM 1360 C CA . ASN A 1 171 ? 11.527 1.341 -10.693 1.00 87.12 171 ASN A CA 1
ATOM 1361 C C . ASN A 1 171 ? 12.897 0.773 -11.089 1.00 87.12 171 ASN A C 1
ATOM 1363 O O . ASN A 1 171 ? 13.308 0.901 -12.241 1.00 87.12 171 ASN A O 1
ATOM 1367 N N . SER A 1 172 ? 13.601 0.119 -10.165 1.00 87.69 172 SER A N 1
ATOM 1368 C CA . SER A 1 172 ? 14.906 -0.476 -10.456 1.00 87.69 172 SER A CA 1
ATOM 1369 C C . SER A 1 172 ? 14.806 -1.647 -11.442 1.00 87.69 172 SER A C 1
ATOM 1371 O O . SER A 1 172 ? 15.702 -1.811 -12.265 1.00 87.69 172 SER A O 1
ATOM 1373 N N . VAL A 1 173 ? 13.703 -2.404 -11.439 1.00 88.69 173 VAL A N 1
ATOM 1374 C CA . VAL A 1 173 ? 13.415 -3.431 -12.456 1.00 88.69 173 VAL A CA 1
ATOM 1375 C C . VAL A 1 173 ? 13.199 -2.798 -13.825 1.00 88.69 173 VAL A C 1
ATOM 1377 O O . VAL A 1 173 ? 13.773 -3.277 -14.794 1.00 88.69 173 VAL A O 1
ATOM 1380 N N . ILE A 1 174 ? 12.448 -1.695 -13.922 1.00 89.25 174 ILE A N 1
ATOM 1381 C CA . ILE A 1 174 ? 12.275 -0.968 -15.193 1.00 89.25 174 ILE A CA 1
ATOM 1382 C C . ILE A 1 174 ? 13.629 -0.509 -15.746 1.00 89.25 174 ILE A C 1
ATOM 1384 O O . ILE A 1 174 ? 13.915 -0.715 -16.926 1.00 89.25 174 ILE A O 1
ATOM 1388 N N . VAL A 1 175 ? 14.481 0.069 -14.894 1.00 90.12 175 VAL A N 1
ATOM 1389 C CA . VAL A 1 175 ? 15.840 0.478 -15.282 1.00 90.12 175 VAL A CA 1
ATOM 1390 C C . VAL A 1 175 ? 16.672 -0.732 -15.716 1.00 90.12 175 VAL A C 1
ATOM 1392 O O . VAL A 1 175 ? 17.318 -0.683 -16.760 1.00 90.12 175 VAL A O 1
ATOM 1395 N N . GLY A 1 1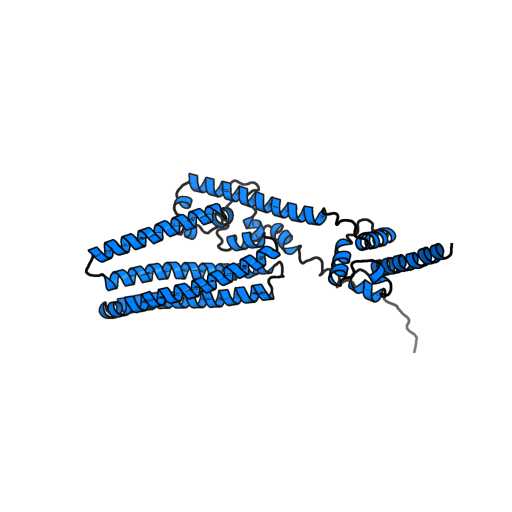76 ? 16.620 -1.834 -14.962 1.00 88.25 176 GLY A N 1
ATOM 1396 C CA . GLY A 1 176 ? 17.300 -3.087 -15.295 1.00 88.25 176 GLY A CA 1
ATOM 1397 C C . GLY A 1 176 ? 16.858 -3.663 -16.642 1.00 88.25 176 GLY A C 1
ATOM 1398 O O . GLY A 1 176 ? 17.708 -4.024 -17.452 1.00 88.25 176 GLY A O 1
ATOM 1399 N N . CYS A 1 177 ? 15.553 -3.669 -16.926 1.00 88.94 177 CYS A N 1
ATOM 1400 C CA . CYS A 1 177 ? 14.997 -4.055 -18.223 1.00 88.94 177 CYS A CA 1
ATOM 1401 C C . CYS A 1 177 ? 15.519 -3.158 -19.348 1.00 88.94 177 CYS A C 1
ATOM 1403 O O . CYS A 1 177 ? 15.948 -3.669 -20.377 1.00 88.94 177 CYS A O 1
ATOM 1405 N N . GLY A 1 178 ? 15.520 -1.835 -19.157 1.00 89.38 178 GLY A N 1
ATOM 1406 C CA . GLY A 1 178 ? 16.032 -0.891 -20.153 1.00 89.38 178 GLY A CA 1
ATOM 1407 C C . GLY A 1 178 ? 17.511 -1.122 -20.474 1.00 89.38 178 GLY A C 1
ATOM 1408 O O . GLY A 1 178 ? 17.887 -1.181 -21.644 1.00 89.38 178 GLY A O 1
ATOM 1409 N N . LEU A 1 179 ? 18.337 -1.330 -19.444 1.00 89.50 179 LEU A N 1
ATOM 1410 C CA . LEU A 1 179 ? 19.753 -1.667 -19.609 1.00 89.50 179 LEU A CA 1
ATOM 1411 C C . LEU A 1 179 ? 19.937 -3.012 -20.320 1.00 89.50 179 LEU A C 1
ATOM 1413 O O . LEU A 1 179 ? 20.733 -3.104 -21.249 1.00 89.50 179 LEU A O 1
ATOM 1417 N N . ALA A 1 180 ? 19.190 -4.043 -19.921 1.00 86.75 180 ALA A N 1
ATOM 1418 C CA . ALA A 1 180 ? 19.300 -5.372 -20.511 1.00 86.75 180 ALA A CA 1
ATOM 1419 C C . ALA A 1 180 ? 18.852 -5.398 -21.983 1.00 86.75 180 ALA A C 1
ATOM 1421 O O . ALA A 1 180 ? 19.517 -6.027 -22.805 1.00 86.75 180 ALA A O 1
ATOM 1422 N N . LEU A 1 181 ? 17.774 -4.682 -22.332 1.00 90.56 181 LEU A N 1
ATOM 1423 C CA . LEU A 1 181 ? 17.327 -4.497 -23.717 1.00 90.56 181 LEU A CA 1
ATOM 1424 C C . LEU A 1 181 ? 18.398 -3.798 -24.550 1.00 90.56 181 LEU A C 1
ATOM 1426 O O . LEU A 1 181 ? 18.755 -4.285 -25.619 1.00 90.56 181 LEU A O 1
ATOM 1430 N N . TYR A 1 182 ? 18.940 -2.689 -24.043 1.00 89.56 182 TYR A N 1
ATOM 1431 C CA . TYR A 1 182 ? 19.987 -1.941 -24.729 1.00 89.56 182 TYR A CA 1
ATOM 1432 C C . TYR A 1 182 ? 21.233 -2.801 -24.985 1.00 89.56 182 TYR A C 1
ATOM 1434 O O . TYR A 1 182 ? 21.735 -2.834 -26.106 1.00 89.56 182 TYR A O 1
ATOM 1442 N N . LEU A 1 183 ? 21.699 -3.539 -23.972 1.00 86.56 183 LEU A N 1
ATOM 1443 C CA . LEU A 1 183 ? 22.893 -4.384 -24.069 1.00 86.56 183 LEU A CA 1
ATOM 1444 C C . LEU A 1 183 ? 22.715 -5.569 -25.025 1.00 86.56 183 LEU A C 1
ATOM 1446 O O . LEU A 1 183 ? 23.659 -5.931 -25.718 1.00 86.56 183 LEU A O 1
ATOM 1450 N N . ASN A 1 184 ? 21.531 -6.183 -25.060 1.00 87.44 184 ASN A N 1
ATOM 1451 C CA . ASN A 1 184 ? 21.293 -7.373 -25.879 1.00 87.44 184 ASN A CA 1
ATOM 1452 C C . ASN A 1 184 ? 20.901 -7.074 -27.324 1.00 87.44 184 ASN A C 1
ATOM 1454 O O . ASN A 1 184 ? 21.149 -7.906 -28.195 1.00 87.44 184 ASN A O 1
ATOM 1458 N N . LEU A 1 185 ? 20.265 -5.930 -27.576 1.00 89.94 185 LEU A N 1
ATOM 1459 C CA . LEU A 1 185 ? 19.707 -5.610 -28.889 1.00 89.94 185 LEU A CA 1
ATOM 1460 C C . LEU A 1 185 ? 20.523 -4.565 -29.645 1.00 89.94 185 LEU A C 1
ATOM 1462 O O . LEU A 1 185 ? 20.316 -4.412 -30.838 1.00 89.94 185 LEU A O 1
ATOM 1466 N N . SER A 1 186 ? 21.462 -3.857 -29.014 1.00 85.88 186 SER A N 1
ATOM 1467 C CA . SER A 1 186 ? 22.407 -3.010 -29.750 1.00 85.88 186 SER A CA 1
ATOM 1468 C C . SER A 1 186 ? 23.424 -3.883 -30.509 1.00 85.88 186 SER A C 1
ATOM 1470 O O . SER A 1 186 ? 23.976 -4.806 -29.907 1.00 85.88 186 SER A O 1
ATOM 1472 N N . PRO A 1 187 ? 23.702 -3.636 -31.809 1.00 88.06 187 PRO A N 1
ATOM 1473 C CA . PRO A 1 187 ? 23.310 -2.471 -32.613 1.00 88.06 187 PRO A CA 1
ATOM 1474 C C . PRO A 1 187 ? 22.035 -2.646 -33.468 1.00 88.06 187 PRO A C 1
ATOM 1476 O O . PRO A 1 187 ? 21.755 -1.786 -34.302 1.00 88.06 187 PRO A O 1
ATOM 1479 N N . ASN A 1 188 ? 21.252 -3.715 -33.304 1.00 92.62 188 ASN A N 1
ATOM 1480 C CA . ASN A 1 188 ? 19.963 -3.904 -33.985 1.00 92.62 188 ASN A CA 1
ATOM 1481 C C . ASN A 1 188 ? 18.896 -2.928 -33.444 1.00 92.62 188 ASN A C 1
ATOM 1483 O O . ASN A 1 188 ? 17.975 -3.288 -32.708 1.00 92.62 188 ASN A O 1
ATOM 1487 N N . TRP A 1 189 ? 19.011 -1.656 -33.837 1.00 91.44 189 TRP A N 1
ATOM 1488 C CA . TRP A 1 189 ? 18.150 -0.565 -33.375 1.00 91.44 189 TRP A CA 1
ATOM 1489 C C . TRP A 1 189 ? 16.665 -0.795 -33.664 1.00 91.44 189 TRP A C 1
ATOM 1491 O O . TRP A 1 189 ? 15.823 -0.351 -32.887 1.00 91.44 189 TRP A O 1
ATOM 1501 N N . THR A 1 190 ? 16.328 -1.506 -34.743 1.00 93.19 190 THR A N 1
ATOM 1502 C CA . THR A 1 190 ? 14.939 -1.850 -35.078 1.00 93.19 190 THR A CA 1
ATOM 1503 C C . THR A 1 190 ? 14.301 -2.718 -33.998 1.00 93.19 190 THR A C 1
ATOM 1505 O O . THR A 1 190 ? 13.225 -2.382 -33.504 1.00 93.19 190 THR A O 1
ATOM 1508 N N . ASP A 1 191 ? 14.990 -3.777 -33.570 1.00 91.06 191 ASP A N 1
ATOM 1509 C CA . ASP A 1 191 ? 14.491 -4.717 -32.561 1.00 91.06 191 ASP A CA 1
ATOM 1510 C C . ASP A 1 191 ? 14.386 -4.028 -31.198 1.00 91.06 191 ASP A C 1
ATOM 1512 O O . ASP A 1 191 ? 13.380 -4.159 -30.496 1.00 91.06 191 ASP A O 1
ATOM 1516 N N . LEU A 1 192 ? 15.391 -3.209 -30.860 1.00 92.50 192 LEU A N 1
ATOM 1517 C CA . LEU A 1 192 ? 15.398 -2.409 -29.639 1.00 92.50 192 LEU A CA 1
ATOM 1518 C C . LEU A 1 192 ? 14.205 -1.448 -29.579 1.00 92.50 192 LEU A C 1
ATOM 1520 O O . LEU A 1 192 ? 13.534 -1.384 -28.548 1.00 92.50 192 LEU A O 1
ATOM 1524 N N . ILE A 1 193 ? 13.923 -0.715 -30.662 1.00 93.56 193 ILE A N 1
ATOM 1525 C CA . ILE A 1 193 ? 12.808 0.241 -30.720 1.00 93.56 193 ILE A CA 1
ATOM 1526 C C . ILE A 1 193 ? 11.471 -0.487 -30.592 1.00 93.56 193 ILE A C 1
ATOM 1528 O O . ILE A 1 193 ? 10.631 -0.065 -29.795 1.00 93.56 193 ILE A O 1
ATOM 1532 N N . VAL A 1 194 ? 11.269 -1.580 -31.334 1.00 95.69 194 VAL A N 1
ATOM 1533 C CA . VAL A 1 194 ? 10.010 -2.340 -31.310 1.00 95.69 194 VAL A CA 1
ATOM 1534 C C . VAL A 1 194 ? 9.744 -2.896 -29.910 1.00 95.69 194 VAL A C 1
ATOM 1536 O O . VAL A 1 194 ? 8.674 -2.654 -29.346 1.00 95.69 194 VAL A O 1
ATOM 1539 N N . ILE A 1 195 ? 10.727 -3.571 -29.305 1.00 93.62 195 ILE A N 1
ATOM 1540 C CA . ILE A 1 195 ? 10.559 -4.192 -27.985 1.00 93.62 195 ILE A CA 1
ATOM 1541 C C . ILE A 1 195 ? 10.417 -3.128 -26.890 1.00 93.62 195 ILE A C 1
ATOM 1543 O O . ILE A 1 195 ? 9.521 -3.231 -26.050 1.00 93.62 195 ILE A O 1
ATOM 1547 N N . SER A 1 196 ? 11.228 -2.067 -26.916 1.00 91.88 196 SER A N 1
ATOM 1548 C CA . SER A 1 196 ? 11.133 -0.982 -25.926 1.00 91.88 196 SER A CA 1
ATOM 1549 C C . SER A 1 196 ? 9.797 -0.247 -26.016 1.00 91.88 196 SER A C 1
ATOM 1551 O O . SER A 1 196 ? 9.221 0.103 -24.988 1.00 91.88 196 SER A O 1
ATOM 1553 N N . THR A 1 197 ? 9.267 -0.057 -27.229 1.00 93.75 197 THR A N 1
ATOM 1554 C CA . THR A 1 197 ? 7.943 0.547 -27.435 1.00 93.75 197 THR A CA 1
ATOM 1555 C C . THR A 1 197 ? 6.852 -0.339 -26.846 1.00 93.75 197 THR A C 1
ATOM 1557 O O . THR A 1 197 ? 6.000 0.154 -26.108 1.00 93.75 197 THR A O 1
ATOM 1560 N N . PHE A 1 198 ? 6.893 -1.649 -27.107 1.00 94.75 198 PHE A N 1
ATOM 1561 C CA . PHE A 1 198 ? 5.934 -2.593 -26.533 1.00 94.75 198 PHE A CA 1
ATOM 1562 C C . PHE A 1 198 ? 5.973 -2.584 -24.997 1.00 94.75 198 PHE A C 1
ATOM 1564 O O . PHE A 1 198 ? 4.941 -2.382 -24.353 1.00 94.75 198 PHE A O 1
ATOM 1571 N N . VAL A 1 199 ? 7.164 -2.718 -24.404 1.00 91.69 199 VAL A N 1
ATOM 1572 C CA . VAL A 1 199 ? 7.360 -2.683 -22.944 1.00 91.69 199 VAL A CA 1
ATOM 1573 C C . VAL A 1 199 ? 6.884 -1.350 -22.358 1.00 91.69 199 VAL A C 1
ATOM 1575 O O . VAL A 1 199 ? 6.155 -1.336 -21.365 1.00 91.69 199 VAL A O 1
ATOM 1578 N N . GLY A 1 200 ? 7.223 -0.231 -23.001 1.00 91.62 200 GLY A N 1
ATOM 1579 C CA . GLY A 1 200 ? 6.790 1.104 -22.595 1.00 91.62 200 GLY A CA 1
ATOM 1580 C C . GLY A 1 200 ? 5.268 1.266 -22.599 1.00 91.62 200 GLY A C 1
ATOM 1581 O O . GLY A 1 200 ? 4.713 1.791 -21.635 1.00 91.62 200 GLY A O 1
ATOM 1582 N N . ILE A 1 201 ? 4.574 0.767 -23.630 1.00 93.94 201 ILE A N 1
ATOM 1583 C CA . ILE A 1 201 ? 3.104 0.796 -23.708 1.00 93.94 201 ILE A CA 1
ATOM 1584 C C . ILE A 1 201 ? 2.482 -0.026 -22.575 1.00 93.94 201 ILE A C 1
ATOM 1586 O O . ILE A 1 201 ? 1.543 0.450 -21.935 1.00 93.94 201 ILE A O 1
ATOM 1590 N N . VAL A 1 202 ? 2.995 -1.232 -22.308 1.00 93.06 202 VAL A N 1
ATOM 1591 C CA . VAL A 1 202 ? 2.487 -2.104 -21.235 1.00 93.06 202 VAL A CA 1
ATOM 1592 C C . VAL A 1 202 ? 2.656 -1.440 -19.868 1.00 93.06 202 VAL A C 1
ATOM 1594 O O . VAL A 1 202 ? 1.690 -1.357 -19.108 1.00 93.06 202 VAL A O 1
ATOM 1597 N N . ILE A 1 203 ? 3.843 -0.900 -19.577 1.00 90.12 203 ILE A N 1
ATOM 1598 C CA . ILE A 1 203 ? 4.133 -0.191 -18.322 1.00 90.12 203 ILE A CA 1
ATOM 1599 C C . ILE A 1 203 ? 3.232 1.036 -18.170 1.00 90.12 203 ILE A C 1
ATOM 1601 O O . ILE A 1 203 ? 2.617 1.230 -17.118 1.00 90.12 203 ILE A O 1
ATOM 1605 N N . LEU A 1 204 ? 3.116 1.856 -19.219 1.00 88.25 204 LEU A N 1
ATOM 1606 C CA . LEU A 1 204 ? 2.296 3.063 -19.200 1.00 88.25 204 LEU A CA 1
ATOM 1607 C C . LEU A 1 204 ? 0.821 2.722 -18.966 1.00 88.25 204 LEU A C 1
ATOM 1609 O O . LEU A 1 204 ? 0.195 3.286 -18.070 1.00 88.25 204 LEU A O 1
ATOM 1613 N N . ARG A 1 205 ? 0.266 1.766 -19.723 1.00 91.62 205 ARG A N 1
ATOM 1614 C CA . ARG A 1 205 ? -1.129 1.329 -19.569 1.00 91.62 205 ARG A CA 1
ATOM 1615 C C . ARG A 1 205 ? -1.393 0.721 -18.198 1.00 91.62 205 ARG A C 1
ATOM 1617 O O . ARG A 1 205 ? -2.386 1.088 -17.574 1.00 91.62 205 ARG A O 1
ATOM 1624 N N . GLY A 1 206 ? -0.509 -0.150 -17.716 1.00 89.44 206 GLY A N 1
ATOM 1625 C CA . GLY A 1 206 ? -0.610 -0.739 -16.382 1.00 89.44 206 GLY A CA 1
ATOM 1626 C C . GLY A 1 206 ? -0.605 0.326 -15.286 1.00 89.44 206 GLY A C 1
ATOM 1627 O O . GLY A 1 206 ? -1.464 0.312 -14.406 1.00 89.44 206 GLY A O 1
ATOM 1628 N N . THR A 1 207 ? 0.291 1.309 -15.392 1.00 85.38 207 THR A N 1
ATOM 1629 C CA . THR A 1 207 ? 0.382 2.425 -14.438 1.00 85.38 207 THR A CA 1
ATOM 1630 C C . THR A 1 207 ? -0.895 3.268 -14.453 1.00 85.38 207 THR A C 1
ATOM 1632 O O . THR A 1 207 ? -1.461 3.531 -13.397 1.00 85.38 207 THR A O 1
ATOM 1635 N N . MET A 1 208 ? -1.414 3.623 -15.635 1.00 86.88 208 MET A N 1
ATOM 1636 C CA . MET A 1 208 ? -2.672 4.374 -15.756 1.00 86.88 208 MET A CA 1
ATOM 1637 C C . MET A 1 208 ? -3.856 3.632 -15.120 1.00 86.88 208 MET A C 1
ATOM 1639 O O . MET A 1 208 ? -4.604 4.234 -14.351 1.00 86.88 208 MET A O 1
ATOM 1643 N N . LEU A 1 209 ? -4.000 2.329 -15.388 1.00 90.19 209 LEU A N 1
ATOM 1644 C CA . LEU A 1 209 ? -5.065 1.504 -14.806 1.00 90.19 209 LEU A CA 1
ATOM 1645 C C . LEU A 1 209 ? -4.954 1.416 -13.280 1.00 90.19 209 LEU A C 1
ATOM 1647 O O . LEU A 1 209 ? -5.955 1.568 -12.579 1.00 90.19 209 LEU A O 1
ATOM 1651 N N . MET A 1 210 ? -3.741 1.216 -12.760 1.00 86.94 210 MET A N 1
ATOM 1652 C CA . MET A 1 210 ? -3.493 1.180 -11.318 1.00 86.94 210 MET A CA 1
ATOM 1653 C C . MET A 1 210 ? -3.830 2.511 -10.652 1.00 86.94 210 MET A C 1
ATOM 1655 O O . MET A 1 210 ? -4.439 2.531 -9.582 1.00 86.94 210 MET A O 1
ATOM 1659 N N . CYS A 1 211 ? -3.482 3.630 -11.279 1.00 84.81 211 CYS A N 1
ATOM 1660 C CA . CYS A 1 211 ? -3.804 4.943 -10.744 1.00 84.81 211 CYS A CA 1
ATOM 1661 C C . CYS A 1 211 ? -5.307 5.224 -10.759 1.00 84.81 211 CYS A C 1
ATOM 1663 O O . CYS A 1 211 ? -5.832 5.720 -9.763 1.00 84.81 211 CYS A O 1
ATOM 1665 N N . ASP A 1 212 ? -6.010 4.866 -11.834 1.00 88.00 212 ASP A N 1
ATOM 1666 C CA . ASP A 1 212 ? -7.470 4.978 -11.903 1.00 88.00 212 ASP A CA 1
ATOM 1667 C C . ASP A 1 212 ? -8.155 4.120 -10.832 1.00 88.00 212 ASP A C 1
ATOM 1669 O O . ASP A 1 212 ? -9.136 4.556 -10.224 1.00 88.00 212 ASP A O 1
ATOM 1673 N N . LEU A 1 213 ? -7.628 2.923 -10.558 1.00 89.69 213 LEU A N 1
ATOM 1674 C CA . LEU A 1 213 ? -8.110 2.069 -9.476 1.00 89.69 213 LEU A CA 1
ATOM 1675 C C . LEU A 1 213 ? -7.877 2.715 -8.105 1.00 89.69 213 LEU A C 1
ATOM 1677 O O . LEU A 1 213 ? -8.817 2.819 -7.320 1.00 89.69 213 LEU A O 1
ATOM 1681 N N . GLN A 1 214 ? -6.662 3.196 -7.824 1.00 85.94 214 GLN A N 1
ATOM 1682 C CA . GLN A 1 214 ? -6.333 3.854 -6.552 1.00 85.94 214 GLN A CA 1
ATOM 1683 C C . GLN A 1 214 ? -7.255 5.044 -6.268 1.00 85.94 214 GLN A C 1
ATOM 1685 O O . GLN A 1 214 ? -7.752 5.187 -5.154 1.00 85.94 214 GLN A O 1
ATOM 1690 N N . LEU A 1 215 ? -7.544 5.851 -7.288 1.00 86.94 215 LEU A N 1
ATOM 1691 C CA . LEU A 1 215 ? -8.437 7.004 -7.185 1.00 86.94 215 LEU A CA 1
ATOM 1692 C C . LEU A 1 215 ? -9.891 6.634 -6.904 1.00 86.94 215 LEU A C 1
ATOM 1694 O O . LEU A 1 215 ? -10.609 7.416 -6.286 1.00 86.94 215 LEU A O 1
ATOM 1698 N N . LYS A 1 216 ? -10.348 5.483 -7.401 1.00 88.62 216 LYS A N 1
ATOM 1699 C CA . LYS A 1 216 ? -11.706 4.989 -7.147 1.00 88.62 216 LYS A CA 1
ATOM 1700 C C . LYS A 1 216 ? -11.825 4.347 -5.769 1.00 88.62 216 LYS A C 1
ATOM 1702 O O . LYS A 1 216 ? -12.867 4.476 -5.142 1.00 88.62 216 LYS A O 1
ATOM 1707 N N . VAL A 1 217 ? -10.777 3.657 -5.324 1.00 88.69 217 VAL A N 1
ATOM 1708 C CA . VAL A 1 217 ? -10.789 2.873 -4.083 1.00 88.69 217 VAL A CA 1
ATOM 1709 C C . VAL A 1 217 ? -10.468 3.724 -2.857 1.00 88.69 217 VAL A C 1
ATOM 1711 O O . VAL A 1 217 ? -11.053 3.493 -1.806 1.00 88.69 217 VAL A O 1
ATOM 1714 N N . SER A 1 218 ? -9.545 4.685 -2.962 1.00 88.88 218 SER A N 1
ATOM 1715 C CA . SER A 1 218 ? -9.163 5.543 -1.833 1.00 88.88 218 SER A CA 1
ATOM 1716 C C . SER A 1 218 ? -8.746 6.952 -2.286 1.00 88.88 218 SER A C 1
ATOM 1718 O O . SER A 1 218 ? -7.567 7.324 -2.197 1.00 88.88 218 SER A O 1
ATOM 1720 N N . PRO A 1 219 ? -9.697 7.760 -2.796 1.00 91.44 219 PRO A N 1
ATOM 1721 C CA . PRO A 1 219 ? -9.428 9.135 -3.215 1.00 91.44 219 PRO A CA 1
ATOM 1722 C C . PRO A 1 219 ? -8.813 9.999 -2.104 1.00 91.44 219 PRO A C 1
ATOM 1724 O O . PRO A 1 219 ? -7.951 10.834 -2.390 1.00 91.44 219 PRO A O 1
ATOM 1727 N N . LEU A 1 220 ? -9.180 9.777 -0.840 1.00 90.12 220 LEU A N 1
ATOM 1728 C CA . LEU A 1 220 ? -8.629 10.482 0.316 1.00 90.12 220 LEU A CA 1
ATOM 1729 C C . LEU A 1 220 ? -7.139 10.180 0.519 1.00 90.12 220 LEU A C 1
ATOM 1731 O O . LEU A 1 220 ? -6.327 11.100 0.661 1.00 90.12 220 LEU A O 1
ATOM 1735 N N . ALA A 1 221 ? -6.742 8.905 0.458 1.00 88.50 221 ALA A N 1
ATOM 1736 C CA . ALA A 1 221 ? -5.333 8.534 0.554 1.00 88.50 221 ALA A CA 1
ATOM 1737 C C . ALA A 1 221 ? -4.531 9.147 -0.599 1.00 88.50 221 ALA A C 1
ATOM 1739 O O . ALA A 1 221 ? -3.467 9.724 -0.362 1.00 88.50 221 ALA A O 1
ATOM 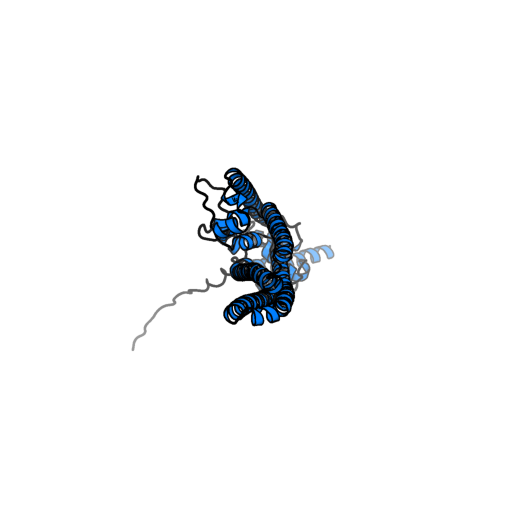1740 N N . THR A 1 222 ? -5.061 9.101 -1.826 1.00 89.25 222 THR A N 1
ATOM 1741 C CA . THR A 1 222 ? -4.430 9.729 -2.992 1.00 89.25 222 THR A CA 1
ATOM 1742 C C . THR A 1 222 ? -4.318 11.245 -2.832 1.00 89.25 222 THR A C 1
ATOM 1744 O O . THR A 1 222 ? -3.279 11.815 -3.158 1.00 89.25 222 THR A O 1
ATOM 1747 N N . TYR A 1 223 ? -5.318 11.926 -2.269 1.00 90.12 223 TYR A N 1
ATOM 1748 C CA . TYR A 1 223 ? -5.252 13.366 -2.003 1.00 90.12 223 TYR A CA 1
ATOM 1749 C C . TYR A 1 223 ? -4.120 13.740 -1.031 1.00 90.12 223 TYR A C 1
ATOM 1751 O O . TYR A 1 223 ? -3.443 14.760 -1.217 1.00 90.12 223 TYR A O 1
ATOM 1759 N N . HIS A 1 224 ? -3.840 12.908 -0.032 1.00 89.12 224 HIS A N 1
ATOM 1760 C CA . HIS A 1 224 ? -2.787 13.179 0.946 1.00 89.12 224 HIS A CA 1
ATOM 1761 C C . HIS A 1 224 ? -1.374 12.740 0.529 1.00 89.12 224 HIS A C 1
ATOM 1763 O O . HIS A 1 224 ? -0.411 13.103 1.207 1.00 89.12 224 HIS A O 1
ATOM 1769 N N . GLN A 1 225 ? -1.221 12.040 -0.600 1.00 87.19 225 GLN A N 1
ATOM 1770 C CA . GLN A 1 225 ? 0.095 11.659 -1.120 1.00 87.19 225 GLN A CA 1
ATOM 1771 C C . GLN A 1 225 ? 0.988 12.879 -1.419 1.00 87.19 225 GLN A C 1
ATOM 1773 O O . GLN A 1 225 ? 0.487 13.938 -1.828 1.00 87.19 225 GLN A O 1
ATOM 1778 N N . PRO A 1 226 ? 2.320 12.739 -1.271 1.00 86.75 226 PRO A N 1
ATOM 1779 C CA . PRO A 1 226 ? 3.259 13.795 -1.621 1.00 86.75 226 PRO A CA 1
ATOM 1780 C C . PRO A 1 226 ? 3.213 14.105 -3.123 1.00 86.75 226 PRO A C 1
ATOM 1782 O O . PRO A 1 226 ? 2.977 13.228 -3.954 1.00 86.75 226 PRO A O 1
ATOM 1785 N N . VAL A 1 227 ? 3.467 15.369 -3.474 1.00 87.00 227 VAL A N 1
ATOM 1786 C CA . VAL A 1 227 ? 3.332 15.868 -4.855 1.00 87.00 227 VAL A CA 1
ATOM 1787 C C . VAL A 1 227 ? 4.221 15.101 -5.829 1.00 87.00 227 VAL A C 1
ATOM 1789 O O . VAL A 1 227 ? 3.745 14.728 -6.893 1.00 87.00 227 VAL A O 1
ATOM 1792 N N . TRP A 1 228 ? 5.471 14.807 -5.463 1.00 84.69 228 TRP A N 1
ATOM 1793 C CA . TRP A 1 228 ? 6.388 14.063 -6.334 1.00 84.69 228 TRP A CA 1
ATOM 1794 C C . TRP A 1 228 ? 5.844 12.673 -6.689 1.00 84.69 228 TRP A C 1
ATOM 1796 O O . TRP A 1 228 ? 5.934 12.257 -7.841 1.00 84.69 228 TRP A O 1
ATOM 1806 N N . LEU A 1 229 ? 5.209 11.987 -5.730 1.00 83.88 229 LEU A N 1
ATOM 1807 C CA . LEU A 1 229 ? 4.628 10.670 -5.970 1.00 83.88 229 LEU A CA 1
ATOM 1808 C C . LEU A 1 229 ? 3.404 10.793 -6.874 1.00 83.88 229 LEU A C 1
ATOM 1810 O O . LEU A 1 229 ? 3.267 10.009 -7.799 1.00 83.88 229 LEU A O 1
ATOM 1814 N N . LYS A 1 230 ? 2.564 11.815 -6.673 1.00 86.38 230 LYS A N 1
ATOM 1815 C CA . LYS A 1 230 ? 1.429 12.096 -7.566 1.00 86.38 230 LYS A CA 1
ATOM 1816 C C . LYS A 1 230 ? 1.865 12.429 -8.988 1.00 86.38 230 LYS A C 1
ATOM 1818 O O . LYS A 1 230 ? 1.183 12.036 -9.922 1.00 86.38 230 LYS A O 1
ATOM 1823 N N . VAL A 1 231 ? 2.971 13.156 -9.161 1.00 87.19 231 VAL A N 1
ATOM 1824 C CA . VAL A 1 231 ? 3.531 13.444 -10.491 1.00 87.19 231 VAL A CA 1
ATOM 1825 C C . VAL A 1 231 ? 3.979 12.150 -11.161 1.00 87.19 231 VAL A C 1
ATOM 1827 O O . VAL A 1 231 ? 3.710 11.964 -12.343 1.00 87.19 231 VAL A O 1
ATOM 1830 N N . LEU A 1 232 ? 4.625 11.258 -10.405 1.00 82.06 232 LEU A N 1
ATOM 1831 C CA . LEU A 1 232 ? 5.116 9.983 -10.919 1.00 82.06 232 LEU A CA 1
ATOM 1832 C C . LEU A 1 232 ? 3.976 9.023 -11.279 1.00 82.06 232 LEU A C 1
ATOM 1834 O O . LEU A 1 232 ? 4.023 8.377 -12.320 1.00 82.06 232 LEU A O 1
ATOM 1838 N N . THR A 1 233 ? 2.961 8.919 -10.421 1.00 81.50 233 THR A N 1
ATOM 1839 C CA . THR A 1 233 ? 1.869 7.959 -10.596 1.00 81.50 233 THR A CA 1
ATOM 1840 C C . THR A 1 233 ? 0.791 8.501 -11.525 1.00 81.50 233 THR A C 1
ATOM 1842 O O . THR A 1 233 ? 0.402 7.837 -12.481 1.00 81.50 233 THR A O 1
ATOM 1845 N N . ASN A 1 234 ? 0.318 9.725 -11.292 1.00 84.62 234 ASN A N 1
ATOM 1846 C CA . ASN A 1 234 ? -0.769 10.305 -12.065 1.00 84.62 234 ASN A CA 1
ATOM 1847 C C . ASN A 1 234 ? -0.558 11.802 -12.352 1.00 84.62 234 ASN A C 1
ATOM 1849 O O . ASN A 1 234 ? -1.211 12.664 -11.743 1.00 84.62 234 ASN A O 1
ATOM 1853 N N . PRO A 1 235 ? 0.311 12.136 -13.327 1.00 83.12 235 PRO A N 1
ATOM 1854 C CA . PRO A 1 235 ? 0.639 13.524 -13.646 1.00 83.12 235 PRO A CA 1
ATOM 1855 C C . PRO A 1 235 ? -0.604 14.335 -14.033 1.00 83.12 235 PRO A C 1
ATOM 1857 O O . PRO A 1 235 ? -0.697 15.523 -13.718 1.00 83.12 235 PRO A O 1
ATOM 1860 N N . GLY A 1 236 ? -1.617 13.688 -14.623 1.00 82.75 236 GLY A N 1
ATOM 1861 C CA . GLY A 1 236 ? -2.883 14.325 -14.977 1.00 82.75 236 GLY A CA 1
ATOM 1862 C C . GLY A 1 236 ? -3.580 15.006 -13.794 1.00 82.75 236 GLY A C 1
ATOM 1863 O O . GLY A 1 236 ? -4.174 16.063 -13.984 1.00 82.75 236 GLY A O 1
ATOM 1864 N N . PHE A 1 237 ? -3.470 14.470 -12.574 1.00 80.75 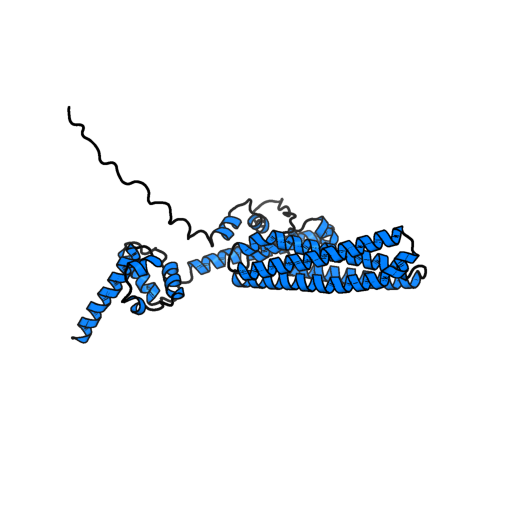237 PHE A N 1
ATOM 1865 C CA . PHE A 1 237 ? -4.046 15.098 -11.376 1.00 80.75 237 PHE A CA 1
ATOM 1866 C C . PHE A 1 237 ? -3.196 16.222 -10.812 1.00 80.75 237 PHE A C 1
ATOM 1868 O O . PHE A 1 237 ? -3.705 17.009 -10.033 1.00 80.75 237 PHE A O 1
ATOM 1875 N N . VAL A 1 238 ? -1.916 16.326 -11.152 1.00 84.94 238 VAL A N 1
ATOM 1876 C CA . VAL A 1 238 ? -1.094 17.445 -10.672 1.00 84.94 238 VAL A CA 1
ATOM 1877 C C . VAL A 1 238 ? -1.244 18.644 -11.603 1.00 84.94 238 VAL A C 1
ATOM 1879 O O . VAL A 1 238 ? -1.393 19.775 -11.131 1.00 84.94 238 VAL A O 1
ATOM 1882 N N . PHE A 1 239 ? -1.267 18.383 -12.912 1.00 87.56 239 PHE A N 1
ATOM 1883 C CA . PHE A 1 239 ? -1.247 19.418 -13.943 1.00 87.56 239 PHE A CA 1
ATOM 1884 C C . PHE A 1 239 ? -2.639 19.889 -14.391 1.00 87.56 239 PHE A C 1
ATOM 1886 O O . PHE A 1 239 ? -2.772 21.030 -14.823 1.00 87.56 239 PHE A O 1
ATOM 1893 N N . SER A 1 240 ? -3.697 19.077 -14.258 1.00 91.75 240 SER A N 1
ATOM 1894 C CA . SER A 1 240 ? -5.061 19.499 -14.611 1.00 91.75 240 SER A CA 1
ATOM 1895 C C . SER A 1 240 ? -5.804 20.074 -13.404 1.00 91.75 240 SER A C 1
ATOM 1897 O O . SER A 1 240 ? -6.091 19.359 -12.444 1.00 91.75 240 SER A O 1
ATOM 1899 N N . ALA A 1 241 ? -6.172 21.359 -13.469 1.00 89.94 241 ALA A N 1
ATOM 1900 C CA . ALA A 1 241 ? -6.968 22.014 -12.427 1.00 89.94 241 ALA A CA 1
ATOM 1901 C C . ALA A 1 241 ? -8.303 21.293 -12.178 1.00 89.94 241 ALA A C 1
ATOM 1903 O O . ALA A 1 241 ? -8.611 20.976 -11.032 1.00 89.94 241 ALA A O 1
ATOM 1904 N N . LYS A 1 242 ? -9.011 20.922 -13.253 1.00 92.00 242 LYS A N 1
ATOM 1905 C CA . LYS A 1 242 ? -10.280 20.186 -13.189 1.00 92.00 242 LYS A CA 1
ATOM 1906 C C . LYS A 1 242 ? -10.146 18.867 -12.419 1.00 92.00 242 LYS A C 1
ATOM 1908 O O . LYS A 1 242 ? -10.912 18.601 -11.501 1.00 92.00 242 LYS A O 1
ATOM 1913 N N . ARG A 1 243 ? -9.123 18.061 -12.728 1.00 89.25 243 ARG A N 1
ATOM 1914 C CA . ARG A 1 243 ? -8.900 16.778 -12.035 1.00 89.25 243 ARG A CA 1
ATOM 1915 C C . ARG A 1 243 ? -8.515 16.953 -10.564 1.00 89.25 243 ARG A C 1
ATOM 1917 O O . ARG A 1 243 ? -8.850 16.099 -9.747 1.00 89.25 243 ARG A O 1
ATOM 1924 N N . ARG A 1 244 ? -7.824 18.043 -10.203 1.00 89.12 244 ARG A N 1
ATOM 1925 C CA . ARG A 1 244 ? -7.529 18.366 -8.792 1.00 89.12 244 ARG A CA 1
ATOM 1926 C C . ARG A 1 244 ? -8.794 18.640 -7.998 1.00 89.12 244 ARG A C 1
ATOM 1928 O O . ARG A 1 244 ? -8.893 18.175 -6.866 1.00 89.12 244 ARG A O 1
ATOM 1935 N N . GLU A 1 245 ? -9.723 19.387 -8.581 1.00 90.19 245 GLU A N 1
ATOM 1936 C CA . GLU A 1 245 ? -11.013 19.687 -7.963 1.00 90.19 245 GLU A CA 1
ATOM 1937 C C . GLU A 1 245 ? -11.849 18.416 -7.803 1.00 90.19 245 GLU A C 1
ATOM 1939 O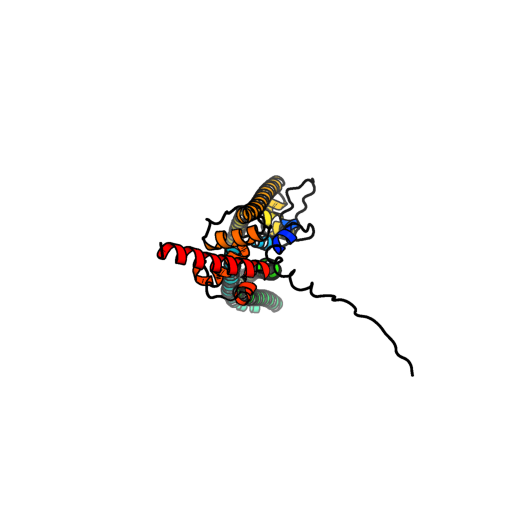 O . GLU A 1 245 ? -12.278 18.129 -6.690 1.00 90.19 245 GLU A O 1
ATOM 1944 N N . GLU A 1 246 ? -11.948 17.590 -8.850 1.00 90.94 246 GLU A N 1
ATOM 1945 C CA . GLU A 1 246 ? -12.636 16.290 -8.791 1.00 90.94 246 GLU A CA 1
ATOM 1946 C C . GLU A 1 246 ? -12.052 15.365 -7.705 1.00 90.94 246 GLU A C 1
ATOM 1948 O O . GLU A 1 246 ? -12.787 14.713 -6.963 1.00 90.94 246 GLU A O 1
ATOM 1953 N N . LEU A 1 247 ? -10.719 15.295 -7.581 1.00 90.75 247 LEU A N 1
ATOM 1954 C CA . LEU A 1 247 ? -10.065 14.508 -6.531 1.00 90.75 247 LEU A CA 1
ATOM 1955 C C . LEU A 1 247 ? -10.359 15.071 -5.138 1.00 90.75 247 LEU A C 1
ATOM 1957 O O . LEU A 1 247 ? -10.589 14.306 -4.204 1.00 90.75 247 LEU A O 1
ATOM 1961 N N . LYS A 1 248 ? -10.341 16.398 -4.990 1.00 90.38 248 LYS A N 1
ATOM 1962 C CA . LYS A 1 248 ? -10.635 17.062 -3.720 1.00 90.38 248 LYS A CA 1
ATOM 1963 C C . LYS A 1 248 ? -12.076 16.802 -3.286 1.00 90.38 248 LYS A C 1
ATOM 1965 O O . LYS A 1 248 ? -12.291 16.470 -2.128 1.00 90.38 248 LYS A O 1
ATOM 1970 N N . GLU A 1 249 ? -13.036 16.913 -4.199 1.00 91.56 249 GLU A N 1
ATOM 1971 C CA . GLU A 1 249 ? -14.449 16.633 -3.932 1.00 91.56 249 GLU A CA 1
ATOM 1972 C C . GLU A 1 249 ? -14.650 15.189 -3.455 1.00 91.56 249 GLU A C 1
ATOM 1974 O O . GLU A 1 249 ? -15.234 14.960 -2.397 1.00 91.56 249 GLU A O 1
ATOM 1979 N N . LYS A 1 250 ? -14.065 14.214 -4.165 1.00 92.06 250 LYS A N 1
ATOM 1980 C CA . LYS A 1 250 ? -14.113 12.798 -3.768 1.00 92.06 250 LYS A CA 1
ATOM 1981 C C . LYS A 1 250 ? -13.445 12.533 -2.420 1.00 92.06 250 LYS A C 1
ATOM 1983 O O . LYS A 1 250 ? -13.963 11.749 -1.632 1.00 92.06 250 LYS A O 1
ATOM 1988 N N . ALA A 1 251 ? -12.311 13.178 -2.149 1.00 90.69 251 ALA A N 1
ATOM 1989 C CA . ALA A 1 251 ? -11.607 13.041 -0.878 1.00 90.69 251 ALA A CA 1
ATOM 1990 C C . ALA A 1 251 ? -12.420 13.611 0.295 1.00 90.69 251 ALA A C 1
ATOM 1992 O O . ALA A 1 251 ? -12.469 12.992 1.353 1.00 90.69 251 ALA A O 1
ATOM 1993 N N . VAL A 1 252 ? -13.088 14.756 0.108 1.00 89.19 252 VAL A N 1
ATOM 1994 C CA . VAL A 1 252 ? -13.990 15.334 1.120 1.00 89.19 252 VAL A CA 1
ATOM 1995 C C . VAL A 1 252 ? -15.173 14.401 1.374 1.00 89.19 252 VAL A C 1
ATOM 1997 O O . VAL A 1 252 ? -15.437 14.070 2.527 1.00 89.19 252 VAL A O 1
ATOM 2000 N N . ALA A 1 253 ? -15.818 13.902 0.315 1.00 90.75 253 ALA A N 1
ATOM 2001 C CA . ALA A 1 253 ? -16.928 12.960 0.440 1.00 90.75 253 ALA A CA 1
ATOM 2002 C C . ALA A 1 253 ? -16.525 11.669 1.181 1.00 90.75 253 ALA A C 1
ATOM 2004 O O . ALA A 1 253 ? -17.254 11.206 2.057 1.00 90.75 253 ALA A O 1
ATOM 2005 N N . GLU A 1 254 ? -15.348 11.104 0.883 1.00 90.19 254 GLU A N 1
ATOM 2006 C CA . GLU A 1 254 ? -14.820 9.939 1.606 1.00 90.19 254 GLU A CA 1
ATOM 2007 C C . GLU A 1 254 ? -14.496 10.273 3.071 1.00 90.19 254 GLU A C 1
ATOM 2009 O O . GLU A 1 254 ? -14.817 9.485 3.960 1.00 90.19 254 GLU A O 1
ATOM 2014 N N . ALA A 1 255 ? -13.906 11.439 3.357 1.00 88.44 255 ALA A N 1
ATOM 2015 C CA . ALA A 1 255 ? -13.611 11.862 4.726 1.00 88.44 255 ALA A CA 1
ATOM 2016 C C . ALA A 1 255 ? -14.888 12.017 5.568 1.00 88.44 255 ALA A C 1
ATOM 2018 O O . ALA A 1 255 ? -14.938 11.523 6.696 1.00 88.44 255 ALA A O 1
ATOM 2019 N N . ASP A 1 256 ? -15.934 12.640 5.022 1.00 87.69 256 ASP A N 1
ATOM 2020 C CA . ASP A 1 256 ? -17.223 12.805 5.703 1.00 87.69 256 ASP A CA 1
ATOM 2021 C C . ASP A 1 256 ? -17.942 11.459 5.895 1.00 87.69 256 ASP A C 1
ATOM 2023 O O . ASP A 1 256 ? -18.510 11.189 6.961 1.00 87.69 256 ASP A O 1
ATOM 2027 N N . PHE A 1 257 ? -17.846 10.557 4.914 1.00 88.62 257 PHE A N 1
ATOM 2028 C CA . PHE A 1 257 ? -18.314 9.179 5.057 1.00 88.62 257 PHE A CA 1
ATOM 2029 C C . PHE A 1 257 ? -17.576 8.437 6.184 1.00 88.62 257 PHE A C 1
ATOM 2031 O O . PHE A 1 257 ? -18.203 7.798 7.026 1.00 88.62 257 PHE A O 1
ATOM 2038 N N . LEU A 1 258 ? -16.247 8.544 6.259 1.00 85.12 258 LEU A N 1
ATOM 2039 C CA . LEU A 1 258 ? -15.461 7.901 7.315 1.00 85.12 258 LEU A CA 1
ATOM 2040 C C . LEU A 1 258 ? -15.752 8.496 8.700 1.00 85.12 258 LEU A C 1
ATOM 2042 O O . LEU A 1 258 ? -15.865 7.740 9.667 1.00 85.12 258 LEU A O 1
ATOM 2046 N N . LYS A 1 259 ? -15.933 9.820 8.802 1.00 84.31 259 LYS A N 1
ATOM 2047 C CA . LYS A 1 259 ? -16.347 10.497 10.042 1.00 84.31 259 LYS A CA 1
ATOM 2048 C C . LYS A 1 259 ? -17.717 10.015 10.515 1.00 84.31 259 LYS A C 1
ATOM 2050 O O . LYS A 1 259 ? -17.856 9.596 11.662 1.00 84.31 259 LYS A O 1
ATOM 2055 N N . SER A 1 260 ? -18.723 10.034 9.639 1.00 85.19 260 SER A N 1
ATOM 2056 C CA . SER A 1 260 ? -20.079 9.579 9.979 1.00 85.19 260 SER A CA 1
ATOM 2057 C C . SER A 1 260 ? -20.106 8.097 10.359 1.00 85.19 260 SER A C 1
ATOM 2059 O O . SER A 1 260 ? -20.714 7.737 11.365 1.00 85.19 260 SER A O 1
ATOM 2061 N N . LYS A 1 261 ? -19.362 7.243 9.643 1.00 83.81 261 LYS A N 1
ATOM 2062 C CA . LYS A 1 261 ? -19.183 5.821 9.980 1.00 83.81 261 LYS A CA 1
ATOM 2063 C C . LYS A 1 261 ? -18.548 5.631 11.361 1.00 83.81 261 LYS A C 1
ATOM 2065 O O . LYS A 1 261 ? -18.972 4.744 12.101 1.00 83.81 261 LYS A O 1
ATOM 2070 N N . ALA A 1 262 ? -17.552 6.444 11.719 1.00 77.88 262 ALA A N 1
ATOM 2071 C CA . ALA A 1 262 ? -16.939 6.410 13.046 1.00 77.88 262 ALA A CA 1
ATOM 2072 C C . ALA A 1 262 ? -17.952 6.802 14.135 1.00 77.88 262 ALA A C 1
ATOM 2074 O O . ALA A 1 262 ? -18.138 6.046 15.085 1.00 77.88 262 ALA A O 1
ATOM 2075 N N . HIS A 1 263 ? -18.676 7.913 13.965 1.00 77.75 263 HIS A N 1
ATOM 2076 C CA . HIS A 1 263 ? -19.709 8.348 14.914 1.00 77.75 263 HIS A CA 1
ATOM 2077 C C . HIS A 1 263 ? -20.848 7.333 15.069 1.00 77.75 263 HIS A C 1
ATOM 2079 O O . HIS A 1 263 ? -21.242 7.037 16.194 1.00 77.75 263 HIS A O 1
ATOM 2085 N N . PHE A 1 264 ? -21.335 6.752 13.968 1.00 76.81 264 PHE A N 1
ATOM 2086 C CA . PHE A 1 264 ? -22.399 5.746 14.001 1.00 76.81 264 PHE A CA 1
ATOM 2087 C C . PHE A 1 264 ? -21.988 4.493 14.779 1.00 76.81 264 PHE A C 1
ATOM 2089 O O . PHE A 1 264 ? -22.796 3.927 15.505 1.00 76.81 264 PHE A O 1
ATOM 2096 N N . ARG A 1 265 ? -20.726 4.059 14.673 1.00 70.31 265 ARG A N 1
ATOM 2097 C CA . ARG A 1 265 ? -20.227 2.925 15.467 1.00 70.31 265 ARG A CA 1
ATOM 2098 C C . ARG A 1 265 ? -20.207 3.224 16.960 1.00 70.31 265 ARG A C 1
ATOM 2100 O O . ARG A 1 265 ? -20.502 2.327 17.740 1.00 70.31 265 ARG A O 1
ATOM 2107 N N . HIS A 1 266 ? -19.878 4.454 17.345 1.00 65.31 266 HIS A N 1
ATOM 2108 C CA . HIS A 1 266 ? -19.943 4.866 18.746 1.00 65.31 266 HIS A CA 1
ATOM 2109 C C . HIS A 1 266 ? -21.384 4.916 19.237 1.00 65.31 266 HIS A C 1
ATOM 2111 O O . HIS A 1 266 ? -21.694 4.276 20.233 1.00 65.31 266 HIS A O 1
ATOM 2117 N N . GLN A 1 267 ? -22.282 5.544 18.473 1.00 67.50 267 GLN A N 1
ATOM 2118 C CA . GLN A 1 267 ? -23.702 5.559 18.816 1.00 67.50 267 GLN A CA 1
ATOM 2119 C C . GLN A 1 267 ? -24.271 4.145 18.911 1.00 67.50 267 GLN A C 1
ATOM 2121 O O . GLN A 1 267 ? -24.853 3.810 19.927 1.00 67.50 267 GLN A O 1
ATOM 2126 N N . LYS A 1 268 ? -24.051 3.262 17.932 1.00 64.31 268 LYS A N 1
ATOM 2127 C CA . LYS A 1 268 ? -24.555 1.884 18.007 1.00 64.31 268 LYS A CA 1
ATOM 2128 C C . LYS A 1 268 ? -24.013 1.124 19.223 1.00 64.31 268 LYS A C 1
ATOM 2130 O O . LYS A 1 268 ? -24.727 0.307 19.781 1.00 64.31 268 LYS A O 1
ATOM 2135 N N . LYS A 1 269 ? -22.785 1.405 19.660 1.00 61.50 269 LYS A N 1
ATOM 2136 C CA . LYS A 1 269 ? -22.225 0.782 20.861 1.00 61.50 269 LYS A CA 1
ATOM 2137 C C . LYS A 1 269 ? -22.870 1.291 22.156 1.00 61.50 269 LYS A C 1
ATOM 2139 O O . LYS A 1 269 ? -23.048 0.498 23.070 1.00 61.50 269 LYS A O 1
ATOM 2144 N N . ASP A 1 270 ? -23.251 2.566 22.192 1.00 57.16 270 ASP A N 1
ATOM 2145 C CA . ASP A 1 270 ? -23.941 3.183 23.332 1.00 57.16 270 ASP A CA 1
ATOM 2146 C C . ASP A 1 270 ? -25.469 2.952 23.302 1.00 57.16 270 ASP A C 1
ATOM 2148 O O . ASP A 1 270 ? -26.136 3.090 24.322 1.00 57.16 270 ASP A O 1
ATOM 2152 N N . THR A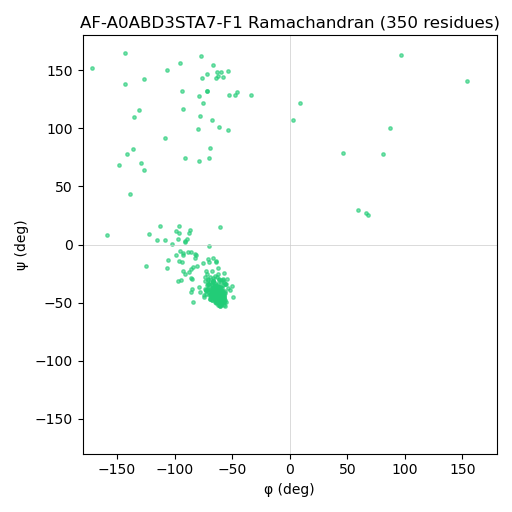 1 271 ? -26.030 2.604 22.135 1.00 51.31 271 THR A N 1
ATOM 2153 C CA . THR A 1 271 ? -27.484 2.529 21.883 1.00 51.31 271 THR A CA 1
ATOM 2154 C C . THR A 1 271 ? -27.973 1.160 21.410 1.00 51.31 271 THR A C 1
ATOM 2156 O O . THR A 1 271 ? -29.123 1.075 20.994 1.00 51.31 271 THR A O 1
ATOM 2159 N N . ASP A 1 272 ? -27.162 0.097 21.428 1.00 42.88 272 ASP A N 1
ATOM 2160 C CA . ASP A 1 272 ? -27.706 -1.267 21.371 1.00 42.88 272 ASP A CA 1
ATOM 2161 C C . ASP A 1 272 ? -28.190 -1.598 22.793 1.00 42.88 272 ASP A C 1
ATOM 2163 O O . ASP A 1 272 ? -27.364 -1.956 23.641 1.00 42.88 272 ASP A O 1
ATOM 2167 N N . PRO A 1 273 ? -29.499 -1.489 23.115 1.00 48.09 273 PRO A N 1
ATOM 2168 C CA . PRO A 1 273 ? -30.024 -2.235 24.236 1.00 48.09 273 PRO A CA 1
ATOM 2169 C C . PRO A 1 273 ? -29.804 -3.695 23.858 1.00 48.09 273 PRO A C 1
ATOM 2171 O O . PRO A 1 273 ? -30.534 -4.247 23.030 1.00 48.09 273 PRO A O 1
ATOM 2174 N N . ARG A 1 274 ? -28.753 -4.318 24.409 1.00 55.12 274 ARG A N 1
ATOM 2175 C CA . ARG A 1 274 ? -28.645 -5.775 24.370 1.00 55.12 274 ARG A CA 1
ATOM 2176 C C . ARG A 1 274 ? -30.024 -6.309 24.777 1.00 55.12 274 ARG A C 1
ATOM 2178 O O . ARG A 1 274 ? -30.576 -5.787 25.756 1.00 55.12 274 ARG A O 1
ATOM 2185 N N . PRO A 1 275 ? -30.610 -7.261 24.022 1.00 55.03 275 PRO A N 1
ATOM 2186 C CA . PRO A 1 275 ? -31.857 -7.892 24.440 1.00 55.03 275 PRO A CA 1
ATOM 2187 C C . PRO A 1 275 ? -31.682 -8.278 25.902 1.00 55.03 275 PRO A C 1
ATOM 2189 O O . PRO A 1 275 ? -30.630 -8.819 26.232 1.00 55.03 275 PRO A O 1
ATOM 2192 N N . GLU A 1 276 ? -32.619 -7.886 26.770 1.00 62.59 276 GLU A N 1
ATOM 2193 C CA . GLU A 1 276 ? -32.452 -8.032 28.215 1.00 62.59 276 GLU A CA 1
ATOM 2194 C C . GLU A 1 276 ? -32.117 -9.485 28.553 1.00 62.59 276 GLU A C 1
ATOM 2196 O O . GLU A 1 276 ? -32.990 -10.350 28.601 1.00 62.59 276 GLU A O 1
ATOM 2201 N N . THR A 1 277 ? -30.832 -9.766 28.747 1.00 77.62 277 THR A N 1
ATOM 2202 C CA . THR A 1 277 ? -30.378 -11.057 29.233 1.00 77.62 277 THR A CA 1
ATOM 2203 C C . THR A 1 277 ? -30.775 -11.130 30.700 1.00 77.62 277 THR A C 1
ATOM 2205 O O . THR A 1 277 ? -30.799 -10.119 31.414 1.00 77.62 277 THR A O 1
ATOM 2208 N N . SER A 1 278 ? -31.098 -12.328 31.180 1.00 84.50 278 SER A N 1
ATOM 2209 C CA . SER A 1 278 ? -31.415 -12.539 32.596 1.00 84.50 278 SER A CA 1
ATOM 2210 C C . SER A 1 278 ? -30.271 -12.056 33.502 1.00 84.50 278 SER A C 1
ATOM 2212 O O . SER A 1 278 ? -30.523 -11.484 34.563 1.00 84.50 278 SER A O 1
ATOM 2214 N N . MET A 1 279 ? -29.020 -12.195 33.045 1.00 88.62 279 MET A N 1
ATOM 2215 C CA . MET A 1 279 ? -27.829 -11.662 33.709 1.00 88.62 279 MET A CA 1
ATOM 2216 C C . MET A 1 279 ? -27.768 -10.126 33.702 1.00 88.62 279 MET A C 1
ATOM 2218 O O . MET A 1 279 ? -27.546 -9.511 34.746 1.00 88.62 279 MET A O 1
ATOM 2222 N N . GLY A 1 280 ? -28.005 -9.483 32.557 1.00 87.12 280 GLY A N 1
ATOM 2223 C CA . GLY A 1 280 ? -28.024 -8.024 32.446 1.00 87.12 280 GLY A CA 1
ATOM 2224 C C . GLY A 1 280 ? -29.130 -7.385 33.291 1.00 87.12 280 GLY A C 1
ATOM 2225 O O . GLY A 1 280 ? -28.915 -6.328 33.888 1.00 87.12 280 GLY A O 1
ATOM 2226 N N . ALA A 1 281 ? -30.288 -8.044 33.402 1.00 88.06 281 ALA A N 1
ATOM 2227 C CA . ALA A 1 281 ? -31.371 -7.629 34.290 1.00 88.06 281 ALA A CA 1
ATOM 2228 C C . ALA A 1 281 ? -30.947 -7.693 35.767 1.00 88.06 281 ALA A C 1
ATOM 2230 O O . ALA A 1 281 ? -31.079 -6.695 36.472 1.00 88.06 281 ALA A O 1
ATOM 2231 N N . LEU A 1 282 ? -30.351 -8.809 36.212 1.00 91.00 282 LEU A N 1
ATOM 2232 C CA . LEU A 1 282 ? -29.844 -8.968 37.583 1.00 91.00 282 LEU A CA 1
ATOM 2233 C C . LEU A 1 282 ? -28.826 -7.878 37.948 1.00 91.00 282 LEU A C 1
ATOM 2235 O O . LEU A 1 282 ? -28.926 -7.255 39.005 1.00 91.00 282 LEU A O 1
ATOM 2239 N N . LEU A 1 283 ? -27.859 -7.624 37.062 1.00 91.62 283 LEU A N 1
ATOM 2240 C CA . LEU A 1 283 ? -26.823 -6.615 37.283 1.00 91.62 283 LEU A CA 1
ATOM 2241 C C . LEU A 1 283 ? -27.405 -5.197 37.348 1.00 91.62 283 LEU A C 1
ATOM 2243 O O . LEU A 1 283 ? -26.979 -4.403 38.189 1.00 91.62 283 LEU A O 1
ATOM 2247 N N . ARG A 1 284 ? -28.396 -4.875 36.505 1.00 89.62 284 ARG A N 1
ATOM 2248 C CA . ARG A 1 284 ? -29.104 -3.584 36.556 1.00 89.62 284 ARG A CA 1
ATOM 2249 C C . ARG A 1 284 ? -29.925 -3.435 37.831 1.00 89.62 284 ARG A C 1
ATOM 2251 O O . ARG A 1 284 ? -29.894 -2.364 38.431 1.00 89.62 284 ARG A O 1
ATOM 2258 N N . THR A 1 285 ? -30.601 -4.489 38.287 1.00 91.12 285 THR A N 1
ATOM 2259 C CA . THR A 1 285 ? -31.313 -4.482 39.574 1.00 91.12 285 THR A CA 1
ATOM 2260 C C . THR A 1 285 ? -30.347 -4.252 40.735 1.00 91.12 285 THR A C 1
ATOM 2262 O O . THR A 1 285 ? -30.601 -3.390 41.574 1.00 91.12 285 THR A O 1
ATOM 2265 N N . ALA A 1 286 ? -29.196 -4.931 40.744 1.00 92.50 286 ALA A N 1
ATOM 2266 C CA . ALA A 1 286 ? -28.155 -4.721 41.749 1.00 92.50 286 ALA A CA 1
ATOM 2267 C C . ALA A 1 286 ? -27.618 -3.278 41.734 1.00 92.50 286 ALA A C 1
ATOM 2269 O O . ALA A 1 286 ? -27.460 -2.651 42.780 1.00 92.50 286 ALA A O 1
ATOM 2270 N N . ALA A 1 287 ? -27.377 -2.712 40.548 1.00 91.69 287 ALA A N 1
ATOM 2271 C CA . ALA A 1 287 ? -26.947 -1.322 40.405 1.00 91.69 287 ALA A CA 1
ATOM 2272 C C . ALA A 1 287 ? -28.027 -0.322 40.864 1.00 91.69 287 ALA A C 1
ATOM 2274 O O . ALA A 1 287 ? -27.708 0.681 41.508 1.00 91.69 287 ALA A O 1
ATOM 2275 N N . GLY A 1 288 ? -29.301 -0.622 40.593 1.00 91.00 288 GLY A N 1
ATOM 2276 C CA . GLY A 1 288 ? -30.455 0.139 41.069 1.00 91.00 288 GLY A CA 1
ATOM 2277 C C . GLY A 1 288 ? -30.557 0.163 42.596 1.00 91.00 288 GLY A C 1
ATOM 2278 O O . GLY A 1 288 ? -30.715 1.239 43.170 1.00 91.00 288 GLY A O 1
ATOM 2279 N N . ASN A 1 289 ? -30.365 -0.984 43.259 1.00 93.81 289 ASN A N 1
ATOM 2280 C CA . ASN A 1 289 ? -30.340 -1.083 44.726 1.00 93.81 289 ASN A CA 1
ATOM 2281 C C . ASN A 1 289 ? -29.197 -0.276 45.364 1.00 93.81 289 ASN A C 1
ATOM 2283 O O . ASN A 1 289 ? -29.304 0.161 46.507 1.00 93.81 289 ASN A O 1
ATOM 2287 N N . LEU A 1 290 ? -28.113 -0.047 44.621 1.00 92.81 290 LEU A N 1
ATOM 2288 C CA . LEU A 1 290 ? -26.984 0.788 45.038 1.00 92.81 290 LEU A CA 1
ATOM 2289 C C . LEU A 1 290 ? -27.175 2.282 44.717 1.00 92.81 290 LEU A C 1
ATOM 2291 O O . LEU A 1 290 ? -26.200 3.036 44.778 1.00 92.81 290 LEU A O 1
ATOM 2295 N N . GLU A 1 291 ? -28.391 2.705 44.353 1.00 91.75 291 GLU A N 1
ATOM 2296 C CA . GLU A 1 291 ? -28.741 4.077 43.953 1.00 91.75 291 GLU A CA 1
ATOM 2297 C C . GLU A 1 291 ? -27.939 4.575 42.735 1.00 91.75 291 GLU A C 1
ATOM 2299 O O . GLU A 1 291 ? -27.664 5.767 42.581 1.00 91.75 291 GLU A O 1
ATOM 2304 N N . ARG A 1 292 ? -27.535 3.657 41.846 1.00 86.94 292 ARG A N 1
ATOM 2305 C CA . ARG A 1 292 ? -26.812 3.972 40.604 1.00 86.94 292 ARG A CA 1
ATOM 2306 C C . ARG A 1 292 ? -27.503 3.356 39.381 1.00 86.94 292 ARG A C 1
ATOM 2308 O O . ARG A 1 292 ? -26.908 2.507 38.719 1.00 86.94 292 ARG A O 1
ATOM 2315 N N . PRO A 1 293 ? -28.735 3.785 39.056 1.00 80.12 293 PRO A N 1
ATOM 2316 C CA . PRO A 1 293 ? -29.505 3.225 37.943 1.00 80.12 293 PRO A CA 1
ATOM 2317 C C . PRO A 1 293 ? -28.841 3.451 36.575 1.00 80.12 293 PRO A C 1
ATOM 2319 O O . PRO A 1 293 ? -28.983 2.616 35.689 1.00 80.12 293 PRO A O 1
ATOM 2322 N N . ASP A 1 294 ? -28.057 4.524 36.430 1.00 79.50 294 ASP A N 1
ATOM 2323 C CA . ASP A 1 294 ? -27.350 4.868 35.186 1.00 79.50 294 ASP A CA 1
ATOM 2324 C C . ASP A 1 294 ? -25.961 4.210 35.073 1.00 79.50 294 ASP A C 1
ATOM 2326 O O . ASP A 1 294 ? -25.141 4.593 34.235 1.00 79.50 294 ASP A O 1
ATOM 2330 N N . TYR A 1 295 ? -25.629 3.267 35.962 1.00 84.69 295 TYR A N 1
ATOM 2331 C CA . TYR A 1 295 ? -24.329 2.604 35.927 1.00 84.69 295 TYR A CA 1
ATOM 2332 C C . TYR A 1 295 ? -24.281 1.581 34.792 1.00 84.69 295 TYR A C 1
ATOM 2334 O O . TYR A 1 295 ? -25.067 0.637 34.762 1.00 84.69 295 TYR A O 1
ATOM 2342 N N . ASP A 1 296 ? -23.329 1.747 33.874 1.00 82.06 296 ASP A N 1
ATOM 2343 C CA . ASP A 1 296 ? -23.134 0.814 32.765 1.00 82.06 296 ASP A CA 1
ATOM 2344 C C . ASP A 1 296 ? -22.643 -0.552 33.277 1.00 82.06 296 ASP A C 1
ATOM 2346 O O . ASP A 1 296 ? -21.492 -0.711 33.701 1.00 82.06 296 ASP A O 1
ATOM 2350 N N . VAL A 1 297 ? -23.541 -1.542 33.243 1.00 88.69 297 VAL A N 1
ATOM 2351 C CA . VAL A 1 297 ? -23.263 -2.925 33.648 1.00 88.69 297 VAL A CA 1
ATOM 2352 C C . VAL A 1 297 ? -22.893 -3.851 32.488 1.00 88.69 297 VAL A C 1
ATOM 2354 O O . VAL A 1 297 ? -22.480 -4.985 32.741 1.00 88.69 297 VAL A O 1
ATOM 2357 N N . ALA A 1 298 ? -22.963 -3.388 31.233 1.00 83.38 298 ALA A N 1
ATOM 2358 C CA . ALA A 1 298 ? -22.737 -4.227 30.049 1.00 83.38 298 ALA A CA 1
ATOM 2359 C C . ALA A 1 298 ? -21.320 -4.821 30.020 1.00 83.38 298 ALA A C 1
ATOM 2361 O O . ALA A 1 298 ? -21.081 -5.929 29.530 1.00 83.38 298 ALA A O 1
ATOM 2362 N N . LYS A 1 299 ? -20.359 -4.099 30.604 1.00 82.75 299 LYS A N 1
ATOM 2363 C CA . LYS A 1 299 ? -18.984 -4.575 30.769 1.00 82.75 299 LYS A CA 1
ATOM 2364 C C . LYS A 1 299 ? -18.888 -5.787 31.698 1.00 82.75 299 LYS A C 1
ATOM 2366 O O . LYS A 1 299 ? -18.102 -6.689 31.427 1.00 82.75 299 LYS A O 1
ATOM 2371 N N . PHE A 1 300 ? -19.644 -5.804 32.795 1.00 90.56 300 PHE A N 1
ATOM 2372 C CA . PHE A 1 300 ? -19.611 -6.917 33.749 1.00 90.56 300 PHE A CA 1
ATOM 2373 C C . PHE A 1 300 ? -20.314 -8.140 33.179 1.00 90.56 300 PHE A C 1
ATOM 2375 O O . PHE A 1 300 ? -19.807 -9.243 33.331 1.00 90.56 300 PHE A O 1
ATOM 2382 N N . GLU A 1 301 ? -21.417 -7.922 32.467 1.00 89.88 301 GLU A N 1
ATOM 2383 C CA . GLU A 1 301 ? -22.110 -8.958 31.707 1.00 89.88 301 GLU A CA 1
ATOM 2384 C C . GLU A 1 301 ? -21.167 -9.617 30.692 1.00 89.88 301 GLU A C 1
ATOM 2386 O O . GLU A 1 301 ? -20.999 -10.827 30.720 1.00 89.88 301 GLU A O 1
ATOM 2391 N N . THR A 1 302 ? -20.444 -8.824 29.893 1.00 84.19 302 THR A N 1
ATOM 2392 C CA . THR A 1 302 ? -19.485 -9.357 28.906 1.00 84.19 302 THR A CA 1
ATOM 2393 C C . THR A 1 302 ? -18.362 -10.167 29.565 1.00 84.19 302 THR A C 1
ATOM 2395 O O . THR A 1 302 ? -18.024 -11.244 29.091 1.00 84.19 302 THR A O 1
ATOM 2398 N N . ASN A 1 303 ? -17.794 -9.684 30.677 1.00 86.31 303 ASN A N 1
ATOM 2399 C CA . ASN A 1 303 ? -16.739 -10.419 31.385 1.00 86.31 303 ASN A CA 1
ATOM 2400 C C . ASN A 1 303 ? -17.248 -11.749 31.973 1.00 86.31 303 ASN A C 1
ATOM 2402 O O . ASN A 1 303 ? -16.481 -12.699 32.096 1.00 86.31 303 ASN A O 1
ATOM 2406 N N . LEU A 1 304 ? -18.516 -11.798 32.393 1.00 91.19 304 LEU A N 1
ATOM 2407 C CA . LEU A 1 304 ? -19.158 -13.014 32.888 1.00 91.19 304 LEU A CA 1
ATOM 2408 C C . LEU A 1 304 ? -19.449 -13.986 31.735 1.00 91.19 304 LEU A C 1
ATOM 2410 O O . LEU A 1 304 ? -19.155 -15.171 31.865 1.00 91.19 304 LEU A O 1
ATOM 2414 N N . GLU A 1 305 ? -19.936 -13.489 30.595 1.00 87.94 305 GLU A N 1
ATOM 2415 C CA . GLU A 1 305 ? -20.148 -14.268 29.365 1.00 87.94 305 GLU A CA 1
ATOM 2416 C C . GLU A 1 305 ? -18.842 -14.892 28.840 1.00 87.94 305 GLU A C 1
ATOM 2418 O O . GLU A 1 305 ? -18.837 -16.053 28.430 1.00 87.94 305 GLU A O 1
ATOM 2423 N N . GLU A 1 306 ? -17.717 -14.164 28.891 1.00 86.50 306 GLU A N 1
ATOM 2424 C CA . GLU A 1 306 ? -16.391 -14.672 28.492 1.00 86.50 306 GLU A CA 1
ATOM 2425 C C . GLU A 1 306 ? -15.973 -15.922 29.288 1.00 86.50 306 GLU A C 1
ATOM 2427 O O . GLU A 1 306 ? -15.383 -16.842 28.716 1.00 86.50 306 GLU A O 1
ATOM 2432 N N . ASP A 1 307 ? -16.355 -15.994 30.567 1.00 89.56 307 ASP A N 1
ATOM 2433 C CA . ASP A 1 307 ? -16.130 -17.140 31.459 1.00 89.56 307 ASP A CA 1
ATOM 2434 C C . ASP A 1 307 ? -17.347 -18.089 31.539 1.00 89.56 307 ASP A C 1
ATOM 2436 O O . ASP A 1 307 ? -17.420 -18.957 32.413 1.00 89.56 307 ASP A O 1
ATOM 2440 N N . TRP A 1 308 ? -18.276 -17.961 30.584 1.00 89.69 308 TRP A N 1
ATOM 2441 C CA . TRP A 1 308 ? -19.440 -18.826 30.363 1.00 89.69 308 TRP A CA 1
ATOM 2442 C C . TRP A 1 308 ? -20.507 -18.748 31.467 1.00 89.69 308 TRP A C 1
ATOM 2444 O O . TRP A 1 308 ? -21.292 -19.682 31.647 1.00 89.69 308 TRP A O 1
ATOM 2454 N N . PHE A 1 309 ? -20.574 -17.622 32.180 1.00 90.75 309 PHE A N 1
ATOM 2455 C CA . PHE A 1 309 ? -21.636 -17.293 33.132 1.00 90.75 309 PHE A CA 1
ATOM 2456 C C . PHE A 1 309 ? -22.776 -16.533 32.438 1.00 90.75 309 PHE A C 1
ATOM 2458 O O . PHE A 1 309 ? -22.929 -15.323 32.599 1.00 90.75 309 PHE A O 1
ATOM 2465 N N . ASN A 1 310 ? -23.580 -17.252 31.658 1.00 87.06 310 ASN A N 1
ATOM 2466 C CA . ASN A 1 310 ? -24.674 -16.688 30.863 1.00 87.06 310 ASN A CA 1
ATOM 2467 C C . ASN A 1 310 ? -25.985 -16.539 31.657 1.00 87.06 310 ASN A C 1
ATOM 2469 O O . ASN A 1 310 ? -26.849 -15.752 31.276 1.00 87.06 310 ASN A O 1
ATOM 2473 N N . GLU A 1 311 ? -26.148 -17.281 32.759 1.00 90.69 311 GLU A N 1
ATOM 2474 C CA . GLU A 1 311 ? -27.387 -17.316 33.547 1.00 90.69 311 GLU A CA 1
ATOM 2475 C C . GLU A 1 311 ? -27.134 -17.024 35.038 1.00 90.69 311 GLU A C 1
ATOM 2477 O O . GLU A 1 311 ? -26.142 -17.507 35.594 1.00 90.69 311 GLU A O 1
ATOM 2482 N N . PRO A 1 312 ? -28.034 -16.287 35.727 1.00 91.12 312 PRO A N 1
ATOM 2483 C CA . PRO A 1 312 ? -27.939 -16.005 37.166 1.00 91.12 312 PRO A CA 1
ATOM 2484 C C . PRO A 1 312 ? -27.714 -17.243 38.039 1.00 91.12 312 PRO A C 1
ATOM 2486 O O . PRO A 1 312 ? -26.975 -17.192 39.022 1.00 91.12 312 PRO A O 1
ATOM 2489 N N . ASP A 1 313 ? -28.305 -18.378 37.662 1.00 89.00 313 ASP A N 1
ATOM 2490 C CA . ASP A 1 313 ? -28.224 -19.621 38.430 1.00 89.00 313 ASP A CA 1
ATOM 2491 C C . ASP A 1 313 ? -26.801 -20.187 38.499 1.00 89.00 313 ASP A C 1
ATOM 2493 O O . ASP A 1 313 ? -26.418 -20.809 39.491 1.00 89.00 313 ASP A O 1
ATOM 2497 N N . GLN A 1 314 ? -25.965 -19.893 37.503 1.00 90.31 314 GLN A N 1
ATOM 2498 C CA . GLN A 1 314 ? -24.564 -20.317 37.474 1.00 90.31 314 GLN A CA 1
ATOM 2499 C C . GLN A 1 314 ? -23.704 -19.575 38.515 1.00 90.31 314 GLN A C 1
ATOM 2501 O O . GLN A 1 314 ? -22.594 -20.013 38.839 1.00 90.31 314 GLN A O 1
ATOM 2506 N N . LEU A 1 315 ? -24.220 -18.474 39.075 1.00 90.75 315 LEU A N 1
ATOM 2507 C CA . LEU A 1 315 ? -23.571 -17.684 40.119 1.00 90.75 315 LEU A CA 1
ATOM 2508 C C . LEU A 1 315 ? -23.979 -18.099 41.546 1.00 90.75 315 LEU A C 1
ATOM 2510 O O . LEU A 1 315 ? -23.321 -17.665 42.492 1.00 90.75 315 LEU A O 1
ATOM 2514 N N . ARG A 1 316 ? -24.984 -18.978 41.724 1.00 85.94 316 ARG A N 1
ATOM 2515 C CA . ARG A 1 316 ? -25.573 -19.337 43.040 1.00 85.94 316 ARG A CA 1
ATOM 2516 C C . ARG A 1 316 ? -24.588 -19.834 44.095 1.00 85.94 316 ARG A C 1
ATOM 2518 O O . ARG A 1 316 ? -24.782 -19.583 45.273 1.00 85.94 316 ARG A O 1
ATOM 2525 N N . ASN A 1 317 ? -23.491 -20.466 43.691 1.00 87.44 317 ASN A N 1
ATOM 2526 C CA . ASN A 1 317 ? -22.492 -21.013 44.619 1.00 87.44 317 ASN A CA 1
ATOM 2527 C C . ASN A 1 317 ? -21.145 -20.281 44.560 1.00 87.44 317 ASN A C 1
ATOM 2529 O O . ASN A 1 317 ? -20.115 -20.810 44.985 1.00 87.44 317 ASN A O 1
ATOM 2533 N N . ARG A 1 318 ? -21.112 -19.082 43.969 1.00 91.06 318 ARG A N 1
ATOM 2534 C CA . ARG A 1 318 ? -19.884 -18.296 43.847 1.00 91.06 318 ARG A CA 1
ATOM 2535 C C . ARG A 1 318 ? -19.770 -17.327 45.013 1.00 91.06 318 ARG A C 1
ATOM 2537 O O . ARG A 1 318 ? -20.712 -16.615 45.345 1.00 91.06 318 ARG A O 1
ATOM 2544 N N . SER A 1 319 ? -18.589 -17.300 45.626 1.00 93.69 319 SER A N 1
ATOM 2545 C CA . SER A 1 319 ? -18.289 -16.346 46.688 1.00 93.69 319 SER A CA 1
ATOM 2546 C C . SER A 1 319 ? -18.255 -14.918 46.143 1.00 93.69 319 SER A C 1
ATOM 2548 O O . SER A 1 319 ? -17.918 -14.685 44.977 1.00 93.69 319 SER A O 1
ATOM 2550 N N . VAL A 1 320 ? -18.522 -13.948 47.018 1.00 94.00 320 VAL A N 1
ATOM 2551 C CA . VAL A 1 320 ? -18.363 -12.515 46.717 1.00 94.00 320 VAL A CA 1
ATOM 2552 C C . VAL A 1 320 ? -16.954 -12.216 46.195 1.00 94.00 320 VAL A C 1
ATOM 2554 O O . VAL A 1 320 ? -16.796 -11.451 45.252 1.00 94.00 320 VAL A O 1
ATOM 2557 N N . GLU A 1 321 ? -15.927 -12.878 46.734 1.00 92.94 321 GLU A N 1
ATOM 2558 C CA . GLU A 1 321 ? -14.538 -12.750 46.271 1.00 92.94 321 GLU A CA 1
ATOM 2559 C C . GLU A 1 321 ? -14.344 -13.209 44.820 1.00 92.94 321 GLU A C 1
ATOM 2561 O O . GLU A 1 321 ? -13.531 -12.643 44.089 1.00 92.94 321 GLU A O 1
ATOM 2566 N N . CYS A 1 322 ? -15.092 -14.228 44.384 1.00 91.25 322 CYS A N 1
ATOM 2567 C CA . CYS A 1 322 ? -15.085 -14.680 42.998 1.00 91.25 322 CYS A CA 1
ATOM 2568 C C . CYS A 1 322 ? -15.742 -13.639 42.087 1.00 91.25 322 CYS A C 1
ATOM 2570 O O . CYS A 1 322 ? -15.164 -13.273 41.067 1.00 91.25 322 CYS A O 1
ATOM 2572 N N . LEU A 1 323 ? -16.907 -13.115 42.479 1.00 90.38 323 LEU A N 1
ATOM 2573 C CA . LEU A 1 323 ? -17.627 -12.071 41.740 1.00 90.38 323 LEU A CA 1
ATOM 2574 C C . LEU A 1 323 ? -16.837 -10.753 41.679 1.00 90.38 323 LEU A C 1
ATOM 2576 O O . LEU A 1 323 ? -16.812 -10.092 40.641 1.00 90.38 323 LEU A O 1
ATOM 2580 N N . ALA A 1 324 ? -16.105 -10.412 42.743 1.00 92.88 324 ALA A N 1
ATOM 2581 C CA . ALA A 1 324 ? -15.265 -9.218 42.828 1.00 92.88 324 ALA A CA 1
ATOM 2582 C C . ALA A 1 324 ? -14.095 -9.206 41.822 1.00 92.88 324 ALA A C 1
ATOM 2584 O O . ALA A 1 324 ? -13.485 -8.161 41.593 1.00 92.88 324 ALA A O 1
ATOM 2585 N N . LYS A 1 325 ? -13.777 -10.347 41.190 1.00 92.38 325 LYS A N 1
ATOM 2586 C CA . LYS A 1 325 ? -12.830 -10.401 40.062 1.00 92.38 325 LYS A CA 1
ATOM 2587 C C . LYS A 1 325 ? -13.407 -9.775 38.792 1.00 92.38 325 LYS A C 1
ATOM 2589 O O . LYS A 1 325 ? -12.649 -9.228 37.991 1.00 92.38 325 LYS A O 1
ATOM 2594 N N . TYR A 1 326 ? -14.726 -9.844 38.626 1.00 90.81 326 TYR A N 1
ATOM 2595 C CA . TYR A 1 326 ? -15.438 -9.392 37.432 1.00 90.81 326 TYR A CA 1
ATOM 2596 C C . TYR A 1 326 ? -16.015 -7.988 37.596 1.00 90.81 326 TYR A C 1
ATOM 2598 O O . TYR A 1 326 ? -16.080 -7.250 36.614 1.00 90.81 326 TYR A O 1
ATOM 2606 N N . MET A 1 327 ? -16.398 -7.601 38.818 1.00 94.12 327 MET A N 1
ATOM 2607 C CA . MET A 1 327 ? -17.102 -6.349 39.114 1.00 94.12 327 MET A CA 1
ATOM 2608 C C . MET A 1 327 ? -16.662 -5.717 40.452 1.00 94.12 327 MET A C 1
ATOM 2610 O O . MET A 1 327 ? -16.021 -6.384 41.260 1.00 94.12 327 MET A O 1
ATOM 2614 N N . PRO A 1 328 ? -16.975 -4.433 40.727 1.00 94.19 328 PRO A N 1
ATOM 2615 C CA . PRO A 1 328 ? -16.633 -3.791 41.997 1.00 94.19 328 PRO A CA 1
ATOM 2616 C C . PRO A 1 328 ? -17.230 -4.525 43.203 1.00 94.19 328 PRO A C 1
ATOM 2618 O O . PRO A 1 328 ? -18.373 -4.970 43.141 1.00 94.19 328 PRO A O 1
ATOM 2621 N N . LEU A 1 329 ? -16.498 -4.565 44.323 1.00 93.44 329 LEU A N 1
ATOM 2622 C CA . LEU A 1 329 ? -16.874 -5.330 45.524 1.00 93.44 329 LEU A CA 1
ATOM 2623 C C . LEU A 1 329 ? -18.321 -5.080 45.981 1.00 93.44 329 LEU A C 1
ATOM 2625 O O . LEU A 1 329 ? -19.056 -6.027 46.213 1.00 93.44 329 LEU A O 1
ATOM 2629 N N . ARG A 1 330 ? -18.763 -3.817 46.022 1.00 92.19 330 ARG A N 1
ATOM 2630 C CA . ARG A 1 330 ? -20.139 -3.471 46.421 1.00 92.19 330 ARG A CA 1
ATOM 2631 C C . ARG A 1 330 ? -21.209 -4.010 45.472 1.00 92.19 330 ARG A C 1
ATOM 2633 O O . ARG A 1 330 ? -22.292 -4.359 45.915 1.00 92.19 330 ARG A O 1
ATOM 2640 N N . LEU A 1 331 ? -20.914 -4.055 44.172 1.00 92.44 331 LEU A N 1
ATOM 2641 C CA . LEU A 1 331 ? -21.828 -4.635 43.190 1.00 92.44 331 LEU A CA 1
ATOM 2642 C C . LEU A 1 331 ? -21.843 -6.162 43.322 1.00 92.44 331 LEU A C 1
ATOM 2644 O O . LEU A 1 331 ? -22.907 -6.759 43.269 1.00 92.44 331 LEU A O 1
ATOM 2648 N N . ALA A 1 332 ? -20.684 -6.777 43.575 1.00 94.88 332 ALA A N 1
ATOM 2649 C CA . ALA A 1 332 ? -20.573 -8.211 43.831 1.00 94.88 332 ALA A CA 1
ATOM 2650 C C . ALA A 1 332 ? -21.347 -8.648 45.089 1.00 94.88 332 ALA A C 1
ATOM 2652 O O . ALA A 1 332 ? -22.020 -9.675 45.059 1.00 94.88 332 ALA A O 1
ATOM 2653 N N . GLU A 1 333 ? -21.278 -7.868 46.172 1.00 94.81 333 GLU A N 1
ATOM 2654 C CA . GLU A 1 333 ? -22.054 -8.089 47.400 1.00 94.81 333 GLU A CA 1
ATOM 2655 C C . GLU A 1 333 ? -23.563 -8.044 47.125 1.00 94.81 333 GLU A C 1
ATOM 2657 O O . GLU A 1 333 ? -24.289 -8.947 47.538 1.00 94.81 333 GLU A O 1
ATOM 2662 N N . GLU A 1 334 ? -24.029 -7.038 46.380 1.00 95.19 334 GLU A N 1
ATOM 2663 C CA . GLU A 1 334 ? -25.455 -6.870 46.085 1.00 95.19 334 GLU A CA 1
ATOM 2664 C C . GLU A 1 334 ? -25.982 -7.938 45.115 1.00 95.19 334 GLU A C 1
ATOM 2666 O O . GLU A 1 334 ? -27.070 -8.472 45.313 1.00 95.19 334 GLU A O 1
ATOM 2671 N N . VAL A 1 335 ? -25.193 -8.321 44.106 1.00 94.06 335 VAL A N 1
ATOM 2672 C CA . VAL A 1 335 ? -25.520 -9.437 43.203 1.00 94.06 335 VAL A CA 1
ATOM 2673 C C . VAL A 1 335 ? -25.627 -10.746 43.983 1.00 94.06 335 VAL A C 1
ATOM 2675 O O . VAL A 1 335 ? -26.589 -11.488 43.800 1.00 94.06 335 VAL A O 1
ATOM 2678 N N . HIS A 1 336 ? -24.679 -11.019 44.883 1.00 93.75 336 HIS A N 1
ATOM 2679 C CA . HIS A 1 336 ? -24.705 -12.223 45.713 1.00 93.75 336 HIS A CA 1
ATOM 2680 C C . HIS A 1 336 ? -25.937 -12.257 46.628 1.00 93.75 336 HIS A C 1
ATOM 2682 O O . HIS A 1 336 ? -26.590 -13.293 46.748 1.00 93.75 336 HIS A O 1
ATOM 2688 N N . LYS A 1 337 ? -26.297 -11.110 47.214 1.00 93.50 337 LYS A N 1
ATOM 2689 C CA . LYS A 1 337 ? -27.502 -10.959 48.032 1.00 93.50 337 LYS A CA 1
ATOM 2690 C C . LYS A 1 337 ? -28.781 -11.208 47.227 1.00 93.50 337 LYS A C 1
ATOM 2692 O O . LYS A 1 337 ? -29.613 -11.999 47.657 1.00 93.50 337 LYS A O 1
ATOM 2697 N N . LEU A 1 338 ? -28.910 -10.605 46.042 1.00 92.19 338 LEU A N 1
ATOM 2698 C CA . LEU A 1 338 ? -30.075 -10.794 45.170 1.00 92.19 338 LEU A CA 1
ATOM 2699 C C . LEU A 1 338 ? -30.255 -12.250 44.735 1.00 92.19 338 LEU A C 1
ATOM 2701 O O . LEU A 1 338 ? -31.382 -12.725 44.645 1.00 92.19 338 LEU A O 1
ATOM 2705 N N . ILE A 1 339 ? -29.160 -12.971 44.492 1.00 90.94 339 ILE A N 1
ATOM 2706 C CA . ILE A 1 339 ? -29.217 -14.396 44.151 1.00 90.94 339 ILE A CA 1
ATOM 2707 C C . ILE A 1 339 ? -29.680 -15.233 45.357 1.00 90.94 339 ILE A C 1
ATOM 2709 O O . ILE A 1 339 ? -30.494 -16.139 45.186 1.00 90.94 339 ILE A O 1
ATOM 2713 N N . GLY A 1 340 ? -29.214 -14.910 46.569 1.00 83.44 340 GLY A N 1
ATOM 2714 C CA . GLY A 1 340 ? -29.640 -15.583 47.802 1.00 83.44 340 GLY A CA 1
ATOM 2715 C C . GLY A 1 340 ? -31.104 -15.313 48.177 1.00 83.44 340 GLY A C 1
ATOM 2716 O O . GLY A 1 340 ? -31.812 -16.222 48.605 1.00 83.44 340 GLY A O 1
ATOM 2717 N N . ASP A 1 341 ? -31.600 -14.094 47.952 1.00 77.94 341 ASP A N 1
ATOM 2718 C CA . ASP A 1 341 ? -32.994 -13.728 48.247 1.00 77.94 341 ASP A CA 1
ATOM 2719 C C . ASP A 1 341 ? -33.999 -14.471 47.335 1.00 77.94 341 ASP A C 1
ATOM 2721 O O . ASP A 1 341 ? -35.120 -14.782 47.752 1.00 77.94 341 ASP A O 1
ATOM 2725 N N . VAL A 1 342 ? -33.592 -14.835 46.111 1.00 72.44 342 VAL A N 1
ATOM 2726 C CA . VAL A 1 342 ? -34.402 -15.656 45.189 1.00 72.44 342 VAL A CA 1
ATOM 2727 C C . VAL A 1 342 ? -34.592 -17.089 45.713 1.00 72.44 342 VAL A C 1
ATOM 2729 O O . VAL A 1 342 ? -35.661 -17.667 45.508 1.00 72.44 342 VAL A O 1
ATOM 2732 N N . GLU A 1 343 ? -33.628 -17.659 46.446 1.00 61.56 343 GLU A N 1
ATOM 2733 C CA . GLU A 1 343 ? -33.762 -19.004 47.038 1.00 61.56 343 GLU A CA 1
ATOM 2734 C C . GLU A 1 343 ? -34.839 -19.065 48.122 1.00 61.56 343 GLU A C 1
ATOM 2736 O O . GLU A 1 343 ? -35.622 -20.018 48.173 1.00 61.56 343 GLU A O 1
ATOM 2741 N N . VAL A 1 344 ? -34.931 -18.028 48.957 1.00 61.50 344 VAL A N 1
ATOM 2742 C CA . VAL A 1 344 ? -35.938 -17.972 50.026 1.00 61.50 344 VAL A CA 1
ATOM 2743 C C . VAL A 1 344 ? -37.345 -17.846 49.431 1.00 61.50 344 VAL A C 1
ATOM 2745 O O . VAL A 1 344 ? -38.289 -18.462 49.924 1.00 61.50 344 VAL A O 1
ATOM 2748 N N . GLY A 1 345 ? -37.488 -17.109 48.324 1.00 57.34 345 GLY A N 1
ATOM 2749 C CA . GLY A 1 345 ? -38.767 -16.916 47.639 1.00 57.34 345 GLY A CA 1
ATOM 2750 C C . GLY A 1 345 ? -39.293 -18.144 46.886 1.00 57.34 345 GLY A C 1
ATOM 2751 O O . GLY A 1 345 ? -40.507 -18.353 46.855 1.00 57.34 345 GLY A O 1
ATOM 2752 N N . VAL A 1 346 ? -38.417 -18.962 46.287 1.00 58.12 346 VAL A N 1
ATOM 2753 C CA . VAL A 1 346 ? -38.821 -20.184 45.559 1.00 58.12 346 VAL A CA 1
ATOM 2754 C C . VAL A 1 346 ? -39.135 -21.325 46.529 1.00 58.12 346 VAL A C 1
ATOM 2756 O O . VAL A 1 346 ? -40.165 -21.978 46.378 1.00 58.12 346 VAL A O 1
ATOM 2759 N N . SER A 1 347 ? -38.333 -21.487 47.586 1.00 54.50 347 SER A N 1
ATOM 2760 C CA . SER A 1 347 ? -38.577 -22.486 48.639 1.00 54.50 347 SER A CA 1
ATOM 2761 C C . SER A 1 347 ? -39.930 -22.283 49.338 1.00 54.50 347 SER A C 1
ATOM 2763 O O . SER A 1 347 ? -40.651 -23.239 49.606 1.00 54.50 347 SER A O 1
ATOM 2765 N N . LEU A 1 348 ? -40.353 -21.030 49.550 1.00 51.72 348 LEU A N 1
ATOM 2766 C CA . LEU A 1 348 ? -41.661 -20.725 50.142 1.00 51.72 348 LEU A CA 1
ATOM 2767 C C . LEU A 1 348 ? -42.855 -20.978 49.203 1.00 51.72 348 LEU A C 1
ATOM 2769 O O . LEU A 1 348 ? -43.961 -21.167 49.702 1.00 51.72 348 LEU A O 1
ATOM 2773 N N . ARG A 1 349 ? -42.660 -20.993 47.875 1.00 51.34 349 ARG A N 1
ATOM 2774 C CA . ARG A 1 349 ? -43.730 -21.280 46.897 1.00 51.34 349 ARG A CA 1
ATOM 2775 C C . ARG A 1 349 ? -43.910 -22.764 46.597 1.00 51.34 349 ARG A C 1
ATOM 2777 O O . ARG A 1 349 ? -44.988 -23.141 46.170 1.00 51.34 349 ARG A O 1
ATOM 2784 N N . GLU A 1 350 ? -42.890 -23.594 46.799 1.00 51.81 350 GLU A N 1
ATOM 2785 C CA . GLU A 1 350 ? -43.013 -25.054 46.645 1.00 51.81 350 GLU A CA 1
ATOM 2786 C C . GLU A 1 350 ? -43.602 -25.738 47.893 1.00 51.81 350 GLU A C 1
ATOM 2788 O O . GLU A 1 350 ? -43.978 -26.907 47.843 1.00 51.81 350 GLU A O 1
ATOM 2793 N N . ILE A 1 351 ? -43.705 -25.007 49.008 1.00 53.66 351 ILE A N 1
ATOM 2794 C CA . ILE A 1 351 ? -44.278 -25.483 50.278 1.00 53.66 351 ILE A CA 1
ATOM 2795 C C . ILE A 1 351 ? -45.746 -25.022 50.459 1.00 53.66 351 ILE A C 1
ATOM 2797 O O . ILE A 1 351 ? -46.432 -25.504 51.362 1.00 53.66 351 ILE A O 1
ATOM 2801 N N . SER A 1 352 ? -46.251 -24.130 49.595 1.00 43.09 352 SER A N 1
ATOM 2802 C CA . SER A 1 352 ? -47.657 -23.685 49.538 1.00 43.09 352 SER A CA 1
ATOM 2803 C C . SER A 1 352 ? -48.397 -24.325 48.374 1.00 43.09 352 SER A C 1
ATOM 2805 O O . SER A 1 352 ? -49.552 -24.759 48.576 1.00 43.09 352 SER A O 1
#

Nearest PDB structures (foldseek):
  7sqc-assembly1_C3  TM=4.316E-01  e=5.695E+00  Chlamydomonas reinhardtii
  7sqc-assembly1_C2  TM=3.946E-01  e=5.695E+00  Chlamydomonas reinhardtii
  7sqc-assembly1_C0  TM=3.367E-01  e=5.240E+00  Chlamydomonas reinhardtii
  8otz-assembly1_DW  TM=2.348E-01  e=8.639E+00  Bos taurus

pLDDT: mean 81.22, std 15.31, range [36.78, 95.69]

Organism: NCBI:txid382380

Foldseek 3Di:
DDDDDDDDDDDDDDPDPPPPPPPQVVVLVVLLVPCPHPLVLLLPLPDDDPDNDQLQDLLSVLSVLLLDPLVVSLVVQLVLLVVLLVLLVVLLVVLVVLCVLQQVLQVVVDDVSNVVLVVLSVLLNVLSVCSNVLSVVSNVCSVVPSNRSCSSVVCSVSSSVSVVSSVSNVVSSVVSVLSSLCSPCPPVVVSSVVVVVVVVVVVVVVLQVVLVVCCVPALSSLSNHHPVVCCVRPVCCVPDPVNVVVSSVVNNVVSVVSVVVSVVVVCCVVPPPPPDQQVNVLLLVLCVVVVRNVDDCVQLCVQCVVVPNRHLVVCQPPDLVRSCVSDPSSSSVSSNVVSVVVVVVVVVVVVD

Radius of gyration: 31.62 Å; Cα contacts (8 Å, |Δi|>4): 301; chains: 1; bounding box: 81×54×119 Å

Sequence (352 aa):
MPATSTRNVHHKNCRGVDRVKFCLQSTTLEKIANPKCDLSLYLLLSERSAMCKSVGRLNCSACALALEPVELRREKVIMLAEAYTIFGALFLAGTWLLYEWGKPRAIEGGEVFYRVFSAVISVVICCNLFLALWSCILWITAVIYGTREDFVFNARHLMQFCNHLMWMTYNSVIVGCGLALYLNLSPNWTDLIVISTFVGIVILRGTMLMCDLQLKVSPLATYHQPVWLKVLTNPGFVFSAKRREELKEKAVAEADFLKSKAHFRHQKKDTDPRPETSMGALLRTAAGNLERPDYDVAKFETNLEEDWFNEPDQLRNRSVECLAKYMPLRLAEEVHKLIGDVEVGVSLREIS

Solvent-accessible surface area (backbone atoms only — not comparable to full-atom values): 19408 Å² total; per-residue (Å²): 138,83,90,81,88,85,79,90,78,78,92,80,85,91,84,86,74,84,83,70,87,74,58,73,75,45,50,64,56,50,36,46,70,33,78,87,29,73,57,18,57,68,48,64,67,77,78,87,64,104,69,77,68,59,80,44,41,81,46,38,61,38,46,60,48,53,72,47,56,67,73,59,36,32,54,54,50,34,54,50,18,49,49,42,26,52,48,18,53,54,50,40,54,53,50,49,54,49,45,67,69,26,46,67,38,23,61,73,67,32,73,68,50,30,51,52,52,50,50,42,50,50,50,31,48,51,29,19,52,48,24,23,53,55,18,50,50,50,26,54,48,35,70,77,45,30,88,43,80,61,39,54,57,67,42,23,63,58,54,37,49,42,52,50,31,51,54,51,29,54,53,37,47,54,51,47,50,54,52,31,46,52,49,70,29,59,88,47,57,68,62,37,50,55,52,51,49,53,53,50,50,51,53,52,52,52,44,49,53,52,43,56,47,45,50,72,74,38,25,44,35,60,54,23,37,32,67,72,58,39,47,73,59,41,42,64,47,72,73,34,68,69,48,39,51,55,42,49,55,48,17,40,54,48,32,52,50,53,50,51,54,52,51,50,53,52,48,51,68,78,64,58,78,67,76,83,41,70,36,53,49,50,49,47,52,31,32,40,77,69,77,34,73,86,59,86,48,66,66,40,45,51,56,34,43,75,75,67,48,68,46,63,75,77,50,71,86,56,53,51,74,62,40,36,75,62,38,60,59,72,54,18,48,41,44,51,49,58,54,54,55,51,53,61,56,51,58,58,59,78,77,106